Protein AF-A0A527ZK98-F1 (afdb_monomer_lite)

Foldseek 3Di:
DDPPDDQQDPFQDWDKDWDDPDQQKIWIWTAGTQSLCVLLVNRPPPCNTATAWITRLVQQKIKGQFAALRSPDPRHRHGPLPLARIEIEREPDFPAPRSDDDPDVVSLLCCLVPGDDPQWDSGVSRRIDGDPLCSVVSVVQNVQPQAHYEYEYCVAAQDWDADPNRHYIYHYPNNVVVSVVVSVVVVD

Structure (mmCIF, N/CA/C/O backbone):
data_AF-A0A527ZK98-F1
#
_entry.id   AF-A0A527ZK98-F1
#
loop_
_atom_site.group_PDB
_atom_site.id
_atom_site.type_symbol
_atom_site.label_atom_id
_atom_site.label_alt_id
_atom_site.label_comp_id
_atom_site.label_asym_id
_atom_site.label_entity_id
_atom_site.label_seq_id
_atom_site.pdbx_PDB_ins_code
_atom_site.Cartn_x
_atom_site.Cartn_y
_atom_site.Cartn_z
_atom_site.occupancy
_atom_site.B_iso_or_equiv
_atom_site.auth_seq_id
_atom_site.auth_comp_id
_atom_site.auth_asym_id
_atom_site.auth_atom_id
_atom_site.pdbx_PDB_model_num
ATOM 1 N N . MET A 1 1 ? 18.685 9.516 2.443 1.00 39.88 1 MET A N 1
ATOM 2 C CA . MET A 1 1 ? 17.904 8.344 2.895 1.00 39.88 1 MET A CA 1
ATOM 3 C C . MET A 1 1 ? 18.801 7.123 2.810 1.00 39.88 1 MET A C 1
ATOM 5 O O . MET A 1 1 ? 19.524 7.001 1.830 1.00 39.88 1 MET A O 1
ATOM 9 N N . ALA A 1 2 ? 18.844 6.284 3.843 1.00 33.34 2 ALA A N 1
ATOM 10 C CA . ALA A 1 2 ? 19.614 5.045 3.788 1.00 33.34 2 ALA A CA 1
ATOM 11 C C . ALA A 1 2 ? 18.917 4.069 2.828 1.00 33.34 2 ALA A C 1
ATOM 13 O O . ALA A 1 2 ? 17.756 3.725 3.037 1.00 33.34 2 ALA A O 1
ATOM 14 N N . THR A 1 3 ? 19.608 3.664 1.763 1.00 41.19 3 THR A N 1
ATOM 15 C CA . THR A 1 3 ? 19.136 2.638 0.827 1.00 41.19 3 THR A CA 1
ATOM 16 C C . THR A 1 3 ? 19.241 1.285 1.533 1.00 41.19 3 THR A C 1
ATOM 18 O O . THR A 1 3 ? 20.325 0.712 1.625 1.00 41.19 3 THR A O 1
ATOM 21 N N . PHE A 1 4 ? 18.147 0.806 2.121 1.00 52.16 4 PHE A N 1
ATOM 22 C CA . PHE A 1 4 ? 18.123 -0.466 2.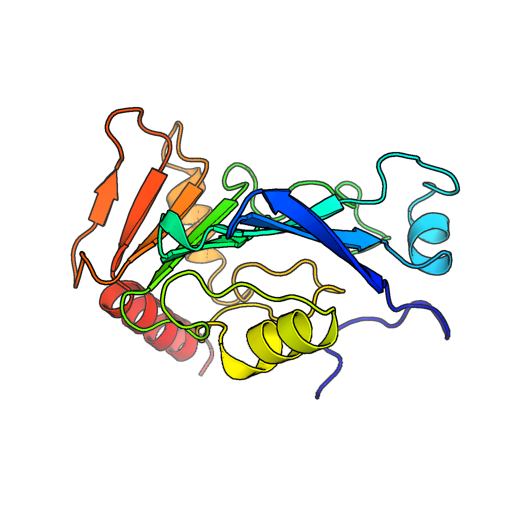845 1.00 52.16 4 PHE A CA 1
ATOM 23 C C . PHE A 1 4 ? 17.888 -1.639 1.893 1.00 52.16 4 PHE A C 1
ATOM 25 O O . PHE A 1 4 ? 16.763 -2.092 1.756 1.00 52.16 4 PHE A O 1
ATOM 32 N N . GLY A 1 5 ? 18.941 -2.170 1.274 1.00 60.62 5 GLY A N 1
ATOM 33 C CA . GLY A 1 5 ? 18.842 -3.398 0.483 1.00 60.62 5 GLY A CA 1
ATOM 34 C C . GLY A 1 5 ? 19.961 -3.567 -0.541 1.00 60.62 5 GLY A C 1
ATOM 35 O O . GLY A 1 5 ? 20.726 -2.628 -0.775 1.00 60.62 5 GLY A O 1
ATOM 36 N N . PRO A 1 6 ? 20.099 -4.769 -1.129 1.00 67.69 6 PRO A N 1
ATOM 37 C CA . PRO A 1 6 ? 21.041 -4.994 -2.218 1.00 67.69 6 PRO A CA 1
ATOM 38 C C . PRO A 1 6 ? 20.679 -4.109 -3.418 1.00 67.69 6 PRO A C 1
ATOM 40 O O . PRO A 1 6 ? 19.508 -4.006 -3.774 1.00 67.69 6 PRO A O 1
ATOM 43 N N . ARG A 1 7 ? 21.691 -3.488 -4.037 1.00 76.44 7 ARG A N 1
ATOM 44 C CA . ARG A 1 7 ? 21.556 -2.825 -5.340 1.00 76.44 7 ARG A CA 1
ATOM 45 C C . ARG A 1 7 ? 21.872 -3.820 -6.445 1.00 76.44 7 ARG A C 1
ATOM 47 O O . ARG A 1 7 ? 22.928 -4.450 -6.402 1.00 76.44 7 ARG A O 1
ATOM 54 N N . PHE A 1 8 ? 20.994 -3.927 -7.436 1.00 77.88 8 PHE A N 1
ATOM 55 C CA . PHE A 1 8 ? 21.133 -4.892 -8.535 1.00 77.88 8 PHE A CA 1
ATOM 56 C C . PHE A 1 8 ? 21.764 -4.322 -9.816 1.00 77.88 8 PHE A C 1
ATOM 58 O O . PHE A 1 8 ? 21.823 -5.010 -10.830 1.00 77.88 8 PHE A O 1
ATOM 65 N N . GLY A 1 9 ? 22.279 -3.094 -9.768 1.00 73.75 9 GLY A N 1
ATOM 66 C CA . GLY A 1 9 ? 22.929 -2.417 -10.888 1.00 73.75 9 GLY A CA 1
ATOM 67 C C . GLY A 1 9 ? 22.710 -0.909 -10.827 1.00 73.75 9 GLY A C 1
ATOM 68 O O . GLY A 1 9 ? 22.157 -0.400 -9.849 1.00 73.75 9 GLY A O 1
ATOM 69 N N . ASP A 1 10 ? 23.134 -0.206 -11.877 1.00 71.31 10 ASP A N 1
ATOM 70 C CA . ASP A 1 10 ? 22.951 1.248 -11.995 1.00 71.31 10 ASP A CA 1
ATOM 71 C C . ASP A 1 10 ? 21.476 1.629 -12.243 1.00 71.31 10 ASP A C 1
ATOM 73 O O . ASP A 1 10 ? 21.035 2.688 -11.803 1.00 71.31 10 ASP A O 1
ATOM 77 N N . ASP A 1 11 ? 20.700 0.734 -12.869 1.00 79.25 11 ASP A N 1
ATOM 78 C CA . ASP A 1 11 ? 19.256 0.860 -13.127 1.00 79.25 11 ASP A CA 1
ATOM 79 C C . ASP A 1 11 ? 18.449 -0.132 -12.268 1.00 79.25 11 ASP A C 1
ATOM 81 O O . ASP A 1 11 ? 17.785 -1.050 -12.758 1.00 79.25 11 ASP A O 1
ATOM 85 N N . ASP A 1 12 ? 18.588 -0.026 -10.948 1.00 85.94 12 ASP A N 1
ATOM 86 C CA . ASP A 1 12 ? 17.878 -0.886 -9.989 1.00 85.94 12 ASP A CA 1
ATOM 87 C C . ASP A 1 12 ? 16.517 -0.310 -9.556 1.00 85.94 12 ASP A C 1
ATOM 89 O O . ASP A 1 12 ? 15.686 -1.016 -8.990 1.00 85.94 12 ASP A O 1
ATOM 93 N N . LEU A 1 13 ? 16.260 0.975 -9.805 1.00 91.94 13 LEU A N 1
ATOM 94 C CA . LEU A 1 13 ? 15.053 1.633 -9.311 1.00 91.94 13 LEU A CA 1
ATOM 95 C C . LEU A 1 13 ? 13.905 1.497 -10.311 1.00 91.94 13 LEU A C 1
ATOM 97 O O . LEU A 1 13 ? 14.028 1.858 -11.477 1.00 91.94 13 LEU A O 1
ATOM 101 N N . GLY A 1 14 ? 12.770 0.993 -9.841 1.00 94.06 14 GLY A N 1
ATOM 102 C CA . GLY A 1 14 ? 11.518 1.072 -10.577 1.00 94.06 14 GLY A CA 1
ATOM 103 C C . GLY A 1 14 ? 10.924 2.480 -10.558 1.00 94.06 14 GLY A C 1
ATOM 104 O O . GLY A 1 14 ? 11.385 3.369 -9.841 1.00 94.06 14 GLY A O 1
ATOM 105 N N . THR A 1 15 ? 9.865 2.668 -11.339 1.00 96.44 15 THR A N 1
ATOM 106 C CA . THR A 1 15 ? 9.185 3.955 -11.509 1.00 96.44 15 THR A CA 1
ATOM 107 C C . THR A 1 15 ? 7.730 3.884 -11.063 1.00 96.44 15 THR A C 1
ATOM 109 O O . THR A 1 15 ? 7.084 2.832 -11.126 1.00 96.44 15 THR A O 1
ATOM 112 N N . LEU A 1 16 ? 7.208 5.019 -10.596 1.00 98.19 16 LEU A N 1
ATOM 113 C CA . LEU A 1 16 ? 5.794 5.187 -10.279 1.00 98.19 16 LEU A CA 1
ATOM 114 C C . LEU A 1 16 ? 5.038 5.801 -11.461 1.00 98.19 16 LEU A C 1
ATOM 116 O O . LEU A 1 16 ? 5.579 6.583 -12.238 1.00 98.19 16 LEU A O 1
ATOM 120 N N . SER A 1 17 ? 3.757 5.460 -11.578 1.00 98.19 17 SER A N 1
ATOM 121 C CA . SER A 1 17 ? 2.826 6.090 -12.520 1.00 98.19 17 SER A CA 1
ATOM 122 C C . SER A 1 17 ? 1.430 6.169 -11.914 1.00 98.19 17 SER A C 1
ATOM 124 O O . SER A 1 17 ? 1.038 5.284 -11.153 1.00 98.19 17 SER A O 1
ATOM 126 N N . LEU A 1 18 ? 0.676 7.213 -12.260 1.00 97.88 18 LEU A N 1
ATOM 127 C CA . LEU A 1 18 ? -0.670 7.451 -11.744 1.00 97.88 18 LEU A CA 1
ATOM 128 C C . LEU A 1 18 ? -1.723 7.169 -12.813 1.00 97.88 18 LEU A C 1
ATOM 130 O O . LEU A 1 18 ? -1.520 7.443 -13.996 1.00 97.88 18 LEU A O 1
ATOM 134 N N . GLU A 1 19 ? -2.890 6.710 -12.377 1.00 97.94 19 GLU A N 1
ATOM 135 C CA . GLU A 1 19 ? -4.096 6.652 -13.192 1.00 97.94 19 GLU A CA 1
ATOM 136 C C . GLU A 1 19 ? -5.291 7.221 -12.432 1.00 97.94 19 GLU A C 1
ATOM 138 O O . GLU A 1 19 ? -5.699 6.696 -11.395 1.00 97.94 19 GLU A O 1
ATOM 143 N N . LYS A 1 20 ? -5.903 8.271 -12.990 1.00 96.19 20 LYS A N 1
ATOM 144 C CA . LYS A 1 20 ? -7.167 8.815 -12.484 1.00 96.19 20 LYS A CA 1
ATOM 145 C C . LYS A 1 20 ? -8.301 7.865 -12.863 1.00 96.19 20 LYS A C 1
ATOM 147 O O . LYS A 1 20 ? -8.583 7.678 -14.045 1.00 96.19 20 LYS A O 1
ATOM 152 N N . LYS A 1 21 ? -8.951 7.266 -11.867 1.00 96.00 21 LYS A N 1
ATOM 153 C CA . LYS A 1 21 ? -10.069 6.325 -12.058 1.00 96.00 21 LYS A CA 1
ATOM 154 C C . LYS A 1 21 ? -11.438 6.999 -11.941 1.00 96.00 21 LYS A C 1
ATOM 156 O O . LYS A 1 21 ? -12.438 6.433 -12.369 1.00 96.00 21 LYS A O 1
ATOM 161 N N . GLY A 1 22 ? -11.479 8.206 -11.386 1.00 90.81 22 GLY A N 1
ATOM 162 C CA . GLY A 1 22 ? -12.677 9.022 -11.239 1.00 90.81 22 GLY A CA 1
ATOM 163 C C . GLY A 1 22 ? -12.405 10.257 -10.377 1.00 90.81 22 GLY A C 1
ATOM 164 O O . GLY A 1 22 ? -11.261 10.477 -9.969 1.00 90.81 22 GLY A O 1
ATOM 165 N N . PRO A 1 23 ? -13.432 11.074 -10.093 1.00 90.06 23 PRO A N 1
ATOM 166 C CA . PRO A 1 23 ? -13.310 12.192 -9.161 1.00 90.06 23 PRO A CA 1
ATOM 167 C C . PRO A 1 23 ? -12.814 11.708 -7.790 1.00 90.06 23 PRO A C 1
ATOM 169 O O . PRO A 1 23 ? -13.446 10.844 -7.187 1.00 90.06 23 PRO A O 1
ATOM 172 N N . GLY A 1 24 ? -11.676 12.233 -7.323 1.00 90.38 24 GLY A N 1
ATOM 173 C CA . GLY A 1 24 ? -11.093 11.864 -6.027 1.00 90.38 24 GLY A CA 1
ATOM 174 C C . GLY A 1 24 ? -10.610 10.411 -5.919 1.00 90.38 24 GLY A C 1
ATOM 175 O O . GLY A 1 24 ? -10.449 9.927 -4.804 1.00 90.38 24 GLY A O 1
ATOM 176 N N . LEU A 1 25 ? -10.414 9.699 -7.039 1.00 94.69 25 LEU A N 1
ATOM 177 C CA . LEU A 1 25 ? -9.950 8.307 -7.049 1.00 94.69 25 LEU A CA 1
ATOM 178 C C . LEU A 1 25 ? -8.730 8.143 -7.961 1.00 94.69 25 LEU A C 1
ATOM 180 O O . LEU A 1 25 ? -8.830 8.289 -9.186 1.00 94.69 25 LEU A O 1
ATOM 184 N N . VAL A 1 26 ? -7.588 7.807 -7.363 1.00 97.31 26 VAL A N 1
ATOM 185 C CA . VAL A 1 26 ? -6.295 7.688 -8.051 1.00 97.31 26 VAL A CA 1
ATOM 186 C C . VAL A 1 26 ? -5.626 6.370 -7.692 1.00 97.31 26 VAL A C 1
ATOM 188 O O . VAL A 1 26 ? -5.426 6.068 -6.518 1.00 97.31 26 VAL A O 1
ATOM 191 N N . ASP A 1 27 ? -5.236 5.616 -8.716 1.00 98.56 27 ASP A N 1
ATOM 192 C CA . ASP A 1 27 ? -4.399 4.427 -8.578 1.00 98.56 27 ASP A CA 1
ATOM 193 C C . ASP A 1 27 ? -2.942 4.781 -8.872 1.00 98.56 27 ASP A C 1
ATOM 195 O O . ASP A 1 27 ? -2.653 5.458 -9.860 1.00 98.56 27 ASP A O 1
ATOM 199 N N . VAL A 1 28 ? -2.022 4.278 -8.050 1.00 98.56 28 VAL A N 1
ATOM 200 C CA . VAL A 1 28 ? -0.580 4.393 -8.277 1.00 98.56 28 VAL A CA 1
ATOM 201 C C . VAL A 1 28 ? 0.010 3.017 -8.522 1.00 98.56 28 VAL A C 1
ATOM 203 O O . VAL A 1 28 ? -0.091 2.107 -7.692 1.00 98.56 28 VAL A O 1
ATOM 206 N N . TYR A 1 29 ? 0.680 2.893 -9.657 1.00 98.62 29 TYR A N 1
ATOM 207 C CA . TYR A 1 29 ? 1.338 1.676 -10.093 1.00 98.62 29 TYR A CA 1
ATOM 208 C C . TYR A 1 29 ? 2.851 1.798 -9.977 1.00 98.62 29 TYR A C 1
ATOM 210 O O . TYR A 1 29 ? 3.415 2.856 -10.252 1.00 98.62 29 TYR A O 1
ATOM 218 N N . PHE A 1 30 ? 3.494 0.682 -9.656 1.00 98.19 30 PHE A N 1
ATOM 219 C CA . PHE A 1 30 ? 4.935 0.500 -9.718 1.00 98.19 30 PHE A CA 1
ATOM 220 C C . PHE A 1 30 ? 5.308 -0.362 -10.916 1.00 98.19 30 PHE A C 1
ATOM 222 O O . PHE A 1 30 ? 4.732 -1.430 -11.137 1.00 98.19 30 PHE A O 1
ATOM 229 N N . GLN A 1 31 ? 6.296 0.107 -11.666 1.00 97.38 31 GLN A N 1
ATOM 230 C CA . GLN A 1 31 ? 6.946 -0.628 -12.735 1.00 97.38 31 GLN A CA 1
ATOM 231 C C . GLN A 1 31 ? 8.379 -0.947 -12.289 1.00 97.38 31 GLN A C 1
ATOM 233 O O . GLN A 1 31 ? 9.174 -0.019 -12.135 1.00 97.38 31 GLN A O 1
ATOM 238 N N . PRO A 1 32 ? 8.743 -2.225 -12.087 1.00 96.88 32 PRO A N 1
ATOM 239 C CA . PRO A 1 32 ? 10.131 -2.593 -11.831 1.00 96.88 32 PRO A CA 1
ATOM 240 C C . PRO A 1 32 ? 11.039 -2.186 -12.994 1.00 96.88 32 PRO A C 1
ATOM 242 O O . PRO A 1 32 ? 10.604 -2.190 -14.152 1.00 96.88 32 PRO A O 1
ATOM 245 N N . SER A 1 33 ? 12.304 -1.889 -12.688 1.00 95.56 33 SER A N 1
ATOM 246 C CA . SER A 1 33 ? 13.317 -1.608 -13.708 1.00 95.56 33 SER A CA 1
ATOM 247 C C . SER A 1 33 ? 13.577 -2.821 -14.602 1.00 95.56 33 SER A C 1
ATOM 249 O O . SER A 1 33 ? 13.314 -3.968 -14.221 1.00 95.56 33 SER A O 1
ATOM 251 N N . ALA A 1 34 ? 14.157 -2.581 -15.779 1.00 94.38 34 ALA A N 1
ATOM 252 C CA . ALA A 1 34 ? 14.529 -3.652 -16.700 1.00 94.38 34 ALA A CA 1
ATOM 253 C C . ALA A 1 34 ? 15.487 -4.661 -16.040 1.00 94.38 34 ALA A C 1
ATOM 255 O O . ALA A 1 34 ? 15.325 -5.868 -16.212 1.00 94.38 34 ALA A O 1
ATOM 256 N N . THR A 1 35 ? 16.420 -4.177 -15.213 1.00 94.69 35 THR A N 1
ATOM 257 C CA . THR A 1 35 ? 17.351 -5.010 -14.436 1.00 94.69 35 THR A CA 1
ATOM 258 C C . THR A 1 35 ? 16.618 -5.987 -13.518 1.00 94.69 35 THR A C 1
ATOM 260 O O . THR A 1 35 ? 16.921 -7.181 -13.504 1.00 94.69 35 THR A O 1
ATOM 263 N N . ARG A 1 36 ? 15.620 -5.507 -12.765 1.00 95.19 36 ARG A N 1
ATOM 264 C CA . ARG A 1 36 ? 14.846 -6.355 -11.849 1.00 95.19 36 ARG A CA 1
ATOM 265 C C . ARG A 1 36 ? 14.001 -7.380 -12.592 1.00 95.19 36 ARG A C 1
ATOM 267 O O . ARG A 1 36 ? 13.930 -8.525 -12.156 1.00 95.19 36 ARG A O 1
ATOM 274 N N . LEU A 1 37 ? 13.402 -6.990 -13.718 1.00 96.12 37 LEU A N 1
ATOM 275 C CA . LEU A 1 37 ? 12.656 -7.917 -14.571 1.00 96.12 37 LEU A CA 1
ATOM 276 C C . LEU A 1 37 ? 13.557 -9.014 -15.140 1.00 96.12 37 LEU A C 1
ATOM 278 O O . LEU A 1 37 ? 13.149 -10.171 -15.141 1.00 96.12 37 LEU A O 1
ATOM 282 N N . ALA A 1 38 ? 14.779 -8.673 -15.558 1.00 95.25 38 ALA A N 1
ATOM 283 C CA . ALA A 1 38 ? 15.737 -9.639 -16.086 1.00 95.25 38 ALA A CA 1
ATOM 284 C C . ALA A 1 38 ? 16.180 -10.667 -15.038 1.00 95.25 38 ALA A C 1
ATOM 286 O O . ALA A 1 38 ? 16.187 -11.868 -15.299 1.00 95.25 38 ALA A O 1
ATOM 287 N N . ILE A 1 39 ? 16.487 -10.213 -13.818 1.00 95.31 39 ILE A N 1
ATOM 288 C CA . ILE A 1 39 ? 16.846 -11.106 -12.704 1.00 95.31 39 ILE A CA 1
ATOM 289 C C . ILE A 1 39 ? 15.681 -12.038 -12.342 1.00 95.31 39 ILE A C 1
ATOM 291 O O . ILE A 1 39 ? 15.910 -13.199 -12.015 1.00 95.31 39 ILE A O 1
ATOM 295 N N . ALA A 1 40 ? 14.445 -11.542 -12.425 1.00 95.62 40 ALA A N 1
ATOM 296 C CA . ALA A 1 40 ? 13.247 -12.327 -12.152 1.00 95.62 40 ALA A CA 1
ATOM 297 C C . ALA A 1 40 ? 12.794 -13.212 -13.330 1.00 95.62 40 ALA A C 1
ATOM 299 O O . ALA A 1 40 ? 11.804 -13.928 -13.186 1.00 95.62 40 ALA A O 1
ATOM 300 N N . HIS A 1 41 ? 13.470 -13.160 -14.484 1.00 96.00 41 HIS A N 1
ATOM 301 C CA . HIS A 1 41 ? 13.060 -13.829 -15.728 1.00 96.00 41 HIS A CA 1
ATOM 302 C C . HIS A 1 41 ? 11.643 -13.449 -16.195 1.00 96.00 41 HIS A C 1
ATOM 304 O O . HIS A 1 41 ? 10.856 -14.294 -16.630 1.00 96.00 41 HIS A O 1
ATOM 310 N N . ARG A 1 42 ? 11.292 -12.167 -16.049 1.00 95.69 42 ARG A N 1
ATOM 311 C CA . ARG A 1 42 ? 9.992 -11.584 -16.420 1.00 95.69 42 ARG A CA 1
ATOM 312 C C . ARG A 1 42 ? 10.142 -10.457 -17.435 1.00 95.69 42 ARG A C 1
ATOM 314 O O . ARG A 1 42 ? 9.331 -9.530 -17.477 1.00 95.69 42 ARG A O 1
ATOM 321 N N . GLU A 1 43 ? 11.189 -10.494 -18.249 1.00 93.94 43 GLU A N 1
ATOM 322 C CA . GLU A 1 43 ? 11.342 -9.549 -19.346 1.00 93.94 43 GLU A CA 1
ATOM 323 C C . GLU A 1 43 ? 10.113 -9.623 -20.266 1.00 93.94 43 GLU A C 1
ATOM 325 O O . GLU A 1 43 ? 9.715 -10.697 -20.714 1.00 93.94 43 GL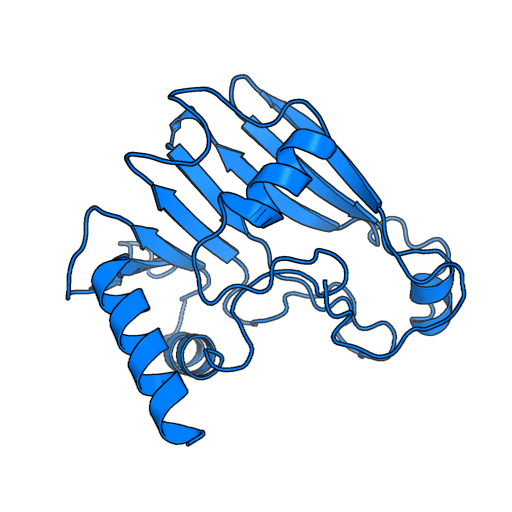U A O 1
ATOM 330 N N . ASN A 1 44 ? 9.523 -8.467 -20.578 1.00 90.62 44 ASN A N 1
ATOM 331 C CA . ASN A 1 44 ? 8.307 -8.332 -21.395 1.00 90.62 44 ASN A CA 1
ATOM 332 C C . ASN A 1 44 ? 7.012 -8.865 -20.760 1.00 90.62 44 ASN A C 1
ATOM 334 O O . ASN A 1 44 ? 6.007 -8.983 -21.460 1.00 90.62 44 ASN A O 1
ATOM 338 N N . ASP A 1 45 ? 7.000 -9.163 -19.461 1.00 92.88 45 ASP A N 1
ATOM 339 C CA . ASP A 1 45 ? 5.771 -9.531 -18.770 1.00 92.88 45 ASP A CA 1
ATOM 340 C C . ASP A 1 45 ? 4.791 -8.337 -18.715 1.00 92.88 45 ASP A C 1
ATOM 342 O O . ASP A 1 45 ? 5.064 -7.347 -18.026 1.00 92.88 45 ASP A O 1
ATOM 346 N N . PRO A 1 46 ? 3.622 -8.415 -19.382 1.00 90.62 46 PRO A N 1
ATOM 347 C CA . PRO A 1 46 ? 2.650 -7.323 -19.396 1.00 90.62 46 PRO A CA 1
ATOM 348 C C . PRO A 1 46 ? 1.987 -7.092 -18.029 1.00 90.62 46 PRO A C 1
ATOM 350 O O . PRO A 1 46 ? 1.335 -6.069 -17.831 1.00 90.62 46 PRO A O 1
ATOM 353 N N . THR A 1 47 ? 2.134 -8.031 -17.090 1.00 93.75 47 THR A N 1
ATOM 354 C CA . THR A 1 47 ? 1.574 -7.955 -15.732 1.00 93.75 47 THR A CA 1
ATOM 355 C C . THR A 1 47 ? 2.559 -7.410 -14.699 1.00 93.75 47 THR A C 1
ATOM 357 O O . THR A 1 47 ? 2.194 -7.239 -13.537 1.00 93.75 47 THR A O 1
ATOM 360 N N . ALA A 1 48 ? 3.788 -7.077 -15.110 1.00 96.06 48 ALA A N 1
ATOM 361 C CA . ALA A 1 48 ? 4.825 -6.594 -14.203 1.00 96.06 48 ALA A CA 1
ATOM 362 C C . ALA A 1 48 ? 4.528 -5.210 -13.597 1.00 96.06 48 ALA A C 1
ATOM 364 O O . ALA A 1 48 ? 5.086 -4.845 -12.560 1.00 96.06 48 ALA A O 1
ATOM 365 N N . ARG A 1 49 ? 3.634 -4.442 -14.228 1.00 97.12 49 ARG A N 1
ATOM 366 C CA . ARG A 1 49 ? 3.119 -3.186 -13.688 1.00 97.12 49 ARG A CA 1
ATOM 367 C C . ARG A 1 49 ? 2.047 -3.476 -12.642 1.00 97.12 49 ARG A C 1
ATOM 369 O O . ARG A 1 49 ? 0.917 -3.828 -12.979 1.00 97.12 49 ARG A O 1
ATOM 376 N N . VAL A 1 50 ? 2.385 -3.282 -11.373 1.00 97.88 50 VAL A N 1
ATOM 377 C CA . VAL A 1 50 ? 1.529 -3.656 -10.238 1.00 97.88 50 VAL A CA 1
ATOM 378 C C . VAL A 1 50 ? 0.975 -2.444 -9.505 1.00 97.88 50 VAL A C 1
ATOM 380 O O . VAL A 1 50 ? 1.660 -1.439 -9.342 1.00 97.88 50 VAL A O 1
ATOM 383 N N . LEU A 1 51 ? -0.270 -2.542 -9.039 1.00 98.44 51 LEU A N 1
ATOM 384 C CA . LEU A 1 51 ? -0.877 -1.543 -8.159 1.00 98.44 51 LEU A CA 1
ATOM 385 C C . LEU A 1 51 ? -0.176 -1.575 -6.792 1.00 98.44 51 LEU A C 1
ATOM 387 O O . LEU A 1 51 ? -0.035 -2.656 -6.219 1.00 98.44 51 LEU A O 1
ATOM 391 N N . LEU A 1 52 ? 0.242 -0.412 -6.285 1.00 98.06 52 LEU A N 1
ATOM 392 C CA . LEU A 1 52 ? 0.833 -0.261 -4.948 1.00 98.06 52 LEU A CA 1
ATOM 393 C C . LEU A 1 52 ? -0.008 0.599 -4.011 1.00 98.06 52 LEU A C 1
ATOM 395 O O . LEU A 1 52 ? -0.037 0.321 -2.814 1.00 98.06 52 LEU A O 1
ATOM 399 N N . LEU A 1 53 ? -0.671 1.633 -4.532 1.00 98.12 53 LEU A N 1
ATOM 400 C CA . LEU A 1 53 ? -1.509 2.533 -3.742 1.00 98.12 53 LEU A CA 1
ATOM 401 C C . LEU A 1 53 ? -2.811 2.834 -4.471 1.00 98.12 53 LEU A C 1
ATOM 403 O O . LEU A 1 53 ? -2.843 2.925 -5.698 1.00 98.12 53 LEU A O 1
ATOM 407 N N . ARG A 1 54 ? -3.863 3.066 -3.696 1.00 98.06 54 ARG A N 1
ATOM 408 C CA . ARG A 1 54 ? -5.104 3.688 -4.145 1.00 98.06 54 ARG A CA 1
ATOM 409 C C . ARG A 1 54 ? -5.496 4.778 -3.165 1.00 98.06 54 ARG A C 1
ATOM 411 O O . ARG A 1 54 ? -5.634 4.501 -1.979 1.00 98.06 54 ARG A O 1
ATOM 418 N N . PHE A 1 55 ? -5.723 5.978 -3.676 1.00 96.31 55 PHE A N 1
ATOM 419 C CA . PHE A 1 55 ? -6.265 7.103 -2.925 1.00 96.31 55 PHE A CA 1
ATOM 420 C C . PHE A 1 55 ? -7.746 7.245 -3.259 1.00 96.31 55 PHE A C 1
ATOM 422 O O . PHE A 1 55 ? -8.089 7.389 -4.431 1.00 96.31 55 PHE A O 1
ATOM 429 N N . ASP A 1 56 ? -8.606 7.189 -2.245 1.00 94.00 56 ASP A N 1
ATOM 430 C CA . ASP A 1 56 ? -10.053 7.390 -2.343 1.00 94.00 56 ASP A CA 1
ATOM 431 C C . ASP A 1 56 ? -10.456 8.547 -1.418 1.00 94.00 56 ASP A C 1
ATOM 433 O O . ASP A 1 56 ? -10.740 8.361 -0.230 1.00 94.00 56 ASP A O 1
ATOM 437 N N . GLY A 1 57 ? -10.472 9.759 -1.977 1.00 90.56 57 GLY A N 1
ATOM 438 C CA . GLY A 1 57 ? -10.804 10.985 -1.252 1.00 90.56 57 GLY A CA 1
ATOM 439 C C . GLY A 1 57 ? -12.241 11.000 -0.727 1.00 90.56 57 GLY A C 1
ATOM 440 O O . GLY A 1 57 ? -12.508 11.615 0.300 1.00 90.56 57 GLY A O 1
ATOM 441 N N . SER A 1 58 ? -13.164 10.263 -1.360 1.00 89.12 58 SER A N 1
ATOM 442 C CA . SER A 1 58 ? -14.554 10.163 -0.889 1.00 89.12 58 SER A CA 1
ATOM 443 C C . SER A 1 58 ? -14.682 9.372 0.414 1.00 89.12 58 SER A C 1
ATOM 445 O O . SER A 1 58 ? -15.588 9.622 1.208 1.00 89.12 58 SER A O 1
ATOM 447 N N . LYS A 1 59 ? -13.758 8.430 0.640 1.00 89.44 59 LYS A N 1
ATOM 448 C CA . LYS A 1 59 ? -13.681 7.613 1.855 1.00 89.44 59 LYS A CA 1
ATOM 449 C C . LYS A 1 59 ? -12.600 8.078 2.829 1.00 89.44 59 LYS A C 1
ATOM 451 O O . LYS A 1 59 ? -12.438 7.435 3.861 1.00 89.44 59 LYS A O 1
ATOM 456 N N . ARG A 1 60 ? -11.845 9.135 2.492 1.00 90.06 60 ARG A N 1
ATOM 457 C CA . ARG A 1 60 ? -10.623 9.556 3.204 1.00 90.06 60 ARG A CA 1
ATOM 458 C C . ARG A 1 60 ? -9.687 8.376 3.479 1.00 90.06 60 ARG A C 1
ATOM 460 O O . ARG A 1 60 ? -9.183 8.187 4.585 1.00 90.06 60 ARG A O 1
ATOM 467 N N . MET A 1 61 ? -9.523 7.531 2.463 1.00 93.06 61 MET A N 1
ATOM 468 C CA . MET A 1 61 ? -8.847 6.249 2.599 1.00 93.06 61 MET A CA 1
ATOM 469 C C . MET A 1 61 ? -7.707 6.135 1.599 1.00 93.06 61 MET A C 1
ATOM 471 O O . MET A 1 61 ? -7.899 6.324 0.397 1.00 93.06 61 MET A O 1
ATOM 475 N N . THR A 1 62 ? -6.534 5.760 2.101 1.00 95.69 62 THR A N 1
ATOM 476 C CA . THR A 1 62 ? -5.418 5.304 1.272 1.00 95.69 62 THR A CA 1
ATOM 477 C C . THR A 1 62 ? -5.233 3.808 1.473 1.00 95.69 62 THR A C 1
ATOM 479 O O . THR A 1 62 ? -4.932 3.364 2.577 1.00 95.69 62 THR A O 1
ATOM 482 N N . THR A 1 63 ? -5.390 3.021 0.413 1.00 97.94 63 THR A N 1
ATOM 483 C CA . THR A 1 63 ? -5.139 1.578 0.447 1.00 97.94 63 THR A CA 1
ATOM 484 C C . THR A 1 63 ? -3.761 1.282 -0.123 1.00 97.94 63 THR A C 1
ATOM 486 O O . THR A 1 63 ? -3.465 1.629 -1.266 1.00 97.94 63 THR A O 1
ATOM 489 N N . LEU A 1 64 ? -2.927 0.606 0.658 1.00 98.38 64 LEU A N 1
ATOM 490 C CA . LEU A 1 64 ? -1.677 0.009 0.211 1.00 98.38 64 LEU A CA 1
ATOM 491 C C . LEU A 1 64 ? -1.940 -1.409 -0.288 1.00 98.38 64 LEU A C 1
ATOM 493 O O . LEU A 1 64 ? -2.676 -2.164 0.343 1.00 98.38 64 LEU A O 1
ATOM 497 N N . PHE A 1 65 ? -1.236 -1.800 -1.346 1.00 98.38 65 PHE A N 1
ATOM 498 C CA . PHE A 1 65 ? -1.176 -3.169 -1.855 1.00 98.38 65 PHE A CA 1
ATOM 499 C C . PHE A 1 65 ? 0.275 -3.658 -1.793 1.00 98.38 65 PHE A C 1
ATOM 501 O O . PHE A 1 65 ? 0.992 -3.569 -2.792 1.00 98.38 65 PHE A O 1
ATOM 508 N N . PRO A 1 66 ? 0.764 -4.118 -0.626 1.00 97.56 66 PRO A N 1
ATOM 509 C CA . PRO A 1 66 ? 2.166 -4.476 -0.465 1.00 97.56 66 PRO A CA 1
ATOM 510 C C . PRO A 1 66 ? 2.588 -5.600 -1.415 1.00 97.56 66 PRO A C 1
ATOM 512 O O . PRO A 1 66 ? 1.955 -6.657 -1.465 1.00 97.56 66 PRO A O 1
ATOM 515 N N . LYS A 1 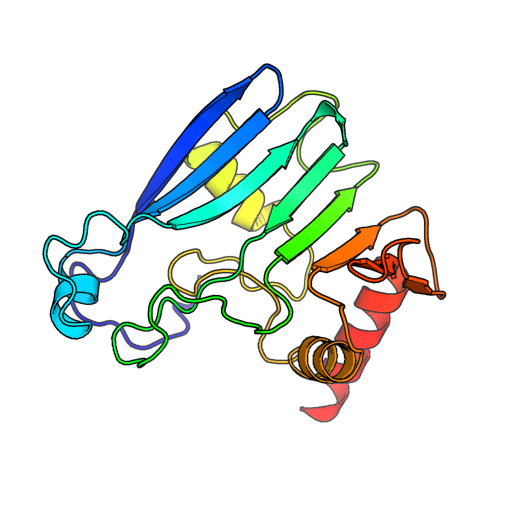67 ? 3.692 -5.400 -2.137 1.00 97.44 67 LYS A N 1
ATOM 516 C CA . LYS A 1 67 ? 4.237 -6.363 -3.106 1.00 97.44 67 LYS A CA 1
ATOM 517 C C . LYS A 1 67 ? 5.627 -6.827 -2.717 1.00 97.44 67 LYS A C 1
ATOM 519 O O . LYS A 1 67 ? 6.402 -6.083 -2.122 1.00 97.44 67 LYS A O 1
ATOM 524 N N . ASN A 1 68 ? 5.976 -8.057 -3.064 1.00 95.69 68 ASN A N 1
ATOM 525 C CA . ASN A 1 68 ? 7.359 -8.499 -2.977 1.00 95.69 68 ASN A CA 1
ATOM 526 C C . ASN A 1 68 ? 8.128 -8.018 -4.217 1.00 95.69 68 ASN A C 1
ATOM 528 O O . ASN A 1 68 ? 7.973 -8.549 -5.308 1.00 95.69 68 ASN A O 1
ATOM 532 N N . THR A 1 69 ? 8.955 -6.989 -4.062 1.00 94.69 69 THR A N 1
ATOM 533 C CA . THR A 1 69 ? 9.722 -6.375 -5.160 1.00 94.69 69 THR A CA 1
ATOM 534 C C . THR A 1 69 ? 11.166 -6.873 -5.237 1.00 94.69 69 THR A C 1
ATOM 536 O O . THR A 1 69 ? 11.976 -6.281 -5.952 1.00 94.69 69 THR A O 1
ATOM 539 N N . MET A 1 70 ? 11.504 -7.944 -4.507 1.00 93.88 70 MET A N 1
ATOM 540 C CA . MET A 1 70 ? 12.833 -8.548 -4.544 1.00 93.88 70 MET A CA 1
ATOM 541 C C . MET A 1 70 ? 12.957 -9.441 -5.787 1.00 93.88 70 MET A C 1
ATOM 543 O O . MET A 1 70 ? 12.296 -10.479 -5.837 1.00 93.88 70 MET A O 1
ATOM 547 N N . PRO A 1 71 ? 13.798 -9.093 -6.778 1.00 94.38 71 PRO A N 1
ATOM 548 C CA . PRO A 1 71 ? 13.802 -9.776 -8.073 1.00 94.38 71 PRO A CA 1
ATOM 549 C C . PRO A 1 71 ? 14.309 -11.223 -8.013 1.00 94.38 71 PRO A C 1
ATOM 551 O O . PRO A 1 71 ? 14.033 -12.012 -8.904 1.00 94.38 71 PRO A O 1
ATOM 554 N N . THR A 1 72 ? 15.024 -11.599 -6.951 1.00 94.38 72 THR A N 1
ATOM 555 C CA . THR A 1 72 ? 15.478 -12.978 -6.710 1.00 94.38 72 THR A CA 1
ATOM 556 C C . THR A 1 72 ? 14.441 -13.848 -5.996 1.00 94.38 72 THR A C 1
ATOM 558 O O . THR A 1 72 ? 14.691 -15.028 -5.752 1.00 94.38 72 THR A O 1
ATOM 561 N N . SER A 1 73 ? 13.297 -13.285 -5.598 1.00 94.69 73 SER A N 1
ATOM 562 C CA . SER A 1 73 ? 12.257 -14.031 -4.897 1.00 94.69 73 SER A CA 1
ATOM 563 C C . SER A 1 73 ? 11.366 -14.790 -5.875 1.00 94.69 73 SER A C 1
ATOM 565 O O . SER A 1 73 ? 10.919 -14.234 -6.873 1.00 94.69 73 SER A O 1
ATOM 567 N N . ALA A 1 74 ? 11.017 -16.032 -5.535 1.00 94.38 74 ALA A N 1
ATOM 568 C CA . ALA A 1 74 ? 10.022 -16.802 -6.284 1.00 94.38 74 ALA A CA 1
ATOM 569 C C . ALA A 1 74 ? 8.632 -16.133 -6.299 1.00 94.38 74 ALA A C 1
ATOM 571 O O . ALA A 1 74 ? 7.853 -16.375 -7.210 1.00 94.38 74 ALA A O 1
ATOM 572 N N . GLN A 1 75 ? 8.350 -15.274 -5.315 1.00 95.25 75 GLN A N 1
ATOM 573 C CA . GLN A 1 75 ? 7.093 -14.537 -5.163 1.00 95.25 75 GLN A CA 1
ATOM 574 C C . GLN A 1 75 ? 7.189 -13.106 -5.719 1.00 95.25 75 GLN A C 1
ATOM 576 O O . GLN A 1 75 ? 6.477 -12.207 -5.273 1.00 95.25 75 GLN A O 1
ATOM 581 N N . PHE A 1 76 ? 8.129 -12.831 -6.629 1.00 96.75 76 PHE A N 1
ATOM 582 C CA . PHE A 1 76 ? 8.308 -11.490 -7.181 1.00 96.75 76 PHE A CA 1
ATOM 583 C C . PHE A 1 76 ? 6.997 -10.965 -7.800 1.00 96.75 76 PHE A C 1
ATOM 585 O O . PHE A 1 76 ? 6.398 -11.604 -8.662 1.00 96.75 76 PHE A O 1
ATOM 592 N N . LEU A 1 77 ? 6.573 -9.781 -7.345 1.00 96.69 77 LEU A N 1
ATOM 593 C CA . LEU A 1 77 ? 5.324 -9.068 -7.655 1.00 96.69 77 LEU A CA 1
ATOM 594 C C . LEU A 1 77 ? 4.024 -9.684 -7.104 1.00 96.69 77 LEU A C 1
ATOM 596 O O . LEU A 1 77 ? 2.933 -9.136 -7.308 1.00 96.69 77 LEU A O 1
ATOM 600 N N . GLU A 1 78 ? 4.125 -10.753 -6.320 1.00 96.62 78 GLU A N 1
ATOM 601 C CA . GLU A 1 78 ? 3.013 -11.302 -5.542 1.00 96.62 78 GLU A CA 1
ATOM 602 C C . GLU A 1 78 ? 2.770 -10.478 -4.258 1.00 96.62 78 GLU A C 1
ATOM 604 O O . GLU A 1 78 ? 3.613 -9.645 -3.881 1.00 96.62 78 GLU A O 1
ATOM 609 N N . PRO A 1 79 ? 1.602 -10.624 -3.595 1.00 95.69 79 PRO A N 1
ATOM 610 C CA . PRO A 1 79 ? 1.354 -9.994 -2.300 1.00 95.69 79 PRO A CA 1
ATOM 611 C C . PRO A 1 79 ? 2.464 -10.304 -1.293 1.00 95.69 79 PRO A C 1
ATOM 613 O O . PRO A 1 79 ? 2.848 -11.453 -1.101 1.00 95.69 79 PRO A O 1
ATOM 616 N N . LYS A 1 80 ? 2.980 -9.271 -0.622 1.00 93.81 80 LYS A N 1
ATOM 617 C CA . LYS A 1 80 ? 4.085 -9.427 0.339 1.00 93.81 80 LYS A CA 1
ATOM 618 C C . LYS A 1 80 ? 3.671 -10.181 1.611 1.00 93.81 80 LYS A C 1
ATOM 620 O O . LYS A 1 80 ? 4.515 -10.769 2.283 1.00 93.81 80 LYS A O 1
ATOM 625 N N . HIS A 1 81 ? 2.401 -10.077 1.986 1.00 91.06 81 HIS A N 1
ATOM 626 C CA . HIS A 1 81 ? 1.904 -10.418 3.317 1.00 91.06 81 HIS A CA 1
ATOM 627 C C . HIS A 1 81 ? 0.771 -11.448 3.280 1.00 91.06 81 HIS A C 1
ATOM 629 O O . HIS A 1 81 ? -0.077 -11.419 4.163 1.00 91.06 81 HIS A O 1
ATOM 635 N N . ASP A 1 82 ? 0.756 -12.335 2.277 1.00 88.50 82 ASP A N 1
ATOM 636 C CA . ASP A 1 82 ? -0.283 -13.362 2.108 1.00 88.50 82 ASP A CA 1
ATOM 637 C C . ASP A 1 82 ? -0.631 -14.058 3.444 1.00 88.50 82 ASP A C 1
ATOM 639 O O . ASP A 1 82 ? 0.289 -14.470 4.163 1.00 88.50 82 ASP A O 1
ATOM 643 N N . PRO A 1 83 ? -1.921 -14.118 3.836 1.00 93.81 83 PRO A N 1
ATOM 644 C CA . PRO A 1 83 ? -3.132 -13.769 3.075 1.00 93.81 83 PRO A CA 1
ATOM 645 C C . PRO A 1 83 ? -3.522 -12.276 3.097 1.00 93.81 83 PRO A C 1
ATOM 647 O O . PRO A 1 83 ? -4.474 -11.872 2.432 1.00 93.81 83 PRO A O 1
ATOM 650 N N . ILE A 1 84 ? -2.807 -11.429 3.842 1.00 96.25 84 ILE A N 1
ATOM 651 C CA . ILE A 1 84 ? -3.070 -9.988 3.926 1.00 96.25 84 ILE A CA 1
ATOM 652 C C . ILE A 1 84 ? -2.559 -9.297 2.658 1.00 96.25 84 ILE A C 1
ATOM 654 O O . ILE A 1 84 ? -1.371 -9.016 2.497 1.00 96.25 84 ILE A O 1
ATOM 658 N N . VAL A 1 85 ? -3.468 -9.002 1.734 1.00 97.38 85 VAL A N 1
ATOM 659 C CA . VAL A 1 85 ? -3.140 -8.418 0.425 1.00 97.38 85 VAL A CA 1
ATOM 660 C C . VAL A 1 85 ? -3.255 -6.895 0.394 1.00 97.38 85 VAL A C 1
ATOM 662 O O . VAL A 1 85 ? -2.725 -6.269 -0.527 1.00 97.38 85 VAL A O 1
ATOM 665 N N . ALA A 1 86 ? -3.931 -6.298 1.380 1.00 98.12 86 ALA A N 1
ATOM 666 C CA . ALA A 1 86 ? -4.168 -4.862 1.447 1.00 98.12 86 ALA A CA 1
ATOM 667 C C . ALA A 1 86 ? -4.045 -4.302 2.871 1.00 98.12 86 ALA A C 1
ATOM 669 O O . ALA A 1 86 ? -4.296 -4.991 3.864 1.00 98.12 86 ALA A O 1
ATOM 670 N N . ILE A 1 87 ? -3.670 -3.025 2.961 1.00 97.88 87 ILE A N 1
ATOM 671 C CA . ILE A 1 87 ? -3.697 -2.255 4.207 1.00 97.88 87 ILE A CA 1
ATOM 672 C C . ILE A 1 87 ? -4.423 -0.937 3.944 1.00 97.88 87 ILE A C 1
ATOM 674 O O . ILE A 1 87 ? -3.942 -0.123 3.161 1.00 97.88 87 ILE A O 1
ATOM 678 N N . ASP A 1 88 ? -5.553 -0.722 4.607 1.00 97.44 88 ASP A N 1
ATOM 679 C CA . ASP A 1 88 ? -6.321 0.520 4.541 1.00 97.44 88 ASP A CA 1
ATOM 680 C C . ASP A 1 88 ? -5.859 1.490 5.633 1.00 97.44 88 ASP A C 1
ATOM 682 O O . ASP A 1 88 ? -5.811 1.138 6.814 1.00 97.44 88 ASP A O 1
ATOM 686 N N . LEU A 1 89 ? -5.570 2.726 5.242 1.00 95.50 89 LEU A N 1
ATOM 687 C CA . LEU A 1 89 ? -5.294 3.852 6.129 1.00 95.50 89 LEU A CA 1
ATOM 688 C C . LEU A 1 89 ? -6.465 4.829 6.035 1.00 95.50 89 LEU A C 1
ATOM 690 O O . LEU A 1 89 ? -6.655 5.455 4.991 1.00 95.50 89 LEU A O 1
ATOM 694 N N . VAL A 1 90 ? -7.269 4.916 7.094 1.00 93.19 90 VAL A N 1
ATOM 695 C CA . VAL A 1 90 ? -8.448 5.790 7.177 1.00 93.19 90 VAL A CA 1
ATOM 696 C C . VAL A 1 90 ? -8.150 6.924 8.150 1.00 93.19 90 VAL A C 1
ATOM 698 O O . VAL A 1 90 ? -8.163 6.729 9.367 1.00 93.19 90 VAL A O 1
ATOM 701 N N . GLU A 1 91 ? -7.888 8.117 7.622 1.00 81.00 91 GLU A N 1
ATOM 702 C CA . GLU A 1 91 ? -7.422 9.260 8.412 1.00 81.00 91 GLU A CA 1
ATOM 703 C C . GLU A 1 91 ? -8.445 10.396 8.391 1.00 81.00 91 GLU A C 1
ATOM 705 O O . GLU A 1 91 ? -8.870 10.860 7.338 1.00 81.00 91 GLU A O 1
ATOM 710 N N . GLU A 1 92 ? -8.834 10.874 9.575 1.00 75.50 92 GLU A N 1
ATOM 711 C CA . GLU A 1 92 ? -9.727 12.040 9.691 1.00 75.50 92 GLU A CA 1
ATOM 712 C C . GLU A 1 92 ? -9.028 13.354 9.319 1.00 75.50 92 GLU A C 1
ATOM 714 O O . GLU A 1 92 ? -9.677 14.245 8.784 1.00 75.50 92 GLU A O 1
ATOM 719 N N . ASN A 1 93 ? -7.720 13.449 9.590 1.00 71.69 93 ASN A N 1
ATOM 720 C CA . ASN A 1 93 ? -6.847 14.580 9.262 1.00 71.69 93 ASN A CA 1
ATOM 721 C C . ASN A 1 93 ? -5.635 14.042 8.487 1.00 71.69 93 ASN A C 1
ATOM 723 O O . ASN A 1 93 ? -4.538 13.937 9.041 1.00 71.69 93 ASN A O 1
ATOM 727 N N . GLY A 1 94 ? -5.880 13.577 7.262 1.00 69.00 94 GLY A N 1
ATOM 728 C CA . GLY A 1 94 ? -4.858 12.965 6.416 1.00 69.00 94 GLY A CA 1
ATOM 729 C C . GLY A 1 94 ? -3.890 13.976 5.801 1.00 69.00 94 GLY A C 1
ATOM 730 O O . GLY A 1 94 ? -4.017 15.185 5.970 1.00 69.00 94 GLY A O 1
ATOM 731 N N . PHE A 1 95 ? -2.909 13.460 5.061 1.00 78.38 95 PHE A N 1
ATOM 732 C CA . PHE A 1 95 ? -1.930 14.272 4.325 1.00 78.38 95 PHE A CA 1
ATOM 733 C C . PHE A 1 95 ? -2.554 15.132 3.211 1.00 78.38 95 PHE A C 1
ATOM 735 O O . PHE A 1 95 ? -2.031 16.193 2.887 1.00 78.38 95 PHE A O 1
ATOM 742 N N . PHE A 1 96 ? -3.658 14.661 2.630 1.00 77.31 96 PHE A N 1
ATOM 743 C CA . PHE A 1 96 ? -4.453 15.396 1.651 1.00 77.31 96 PHE A CA 1
ATOM 744 C C . PHE A 1 96 ? -5.735 15.906 2.319 1.00 77.31 96 PHE A C 1
ATOM 746 O O . PHE A 1 96 ? -6.323 15.197 3.142 1.00 77.31 96 PHE A O 1
ATOM 753 N N . ASP A 1 97 ? -6.159 17.118 1.956 1.00 69.31 97 ASP A N 1
ATOM 754 C CA . ASP A 1 97 ? -7.424 17.703 2.407 1.00 69.31 97 ASP A CA 1
ATOM 755 C C . ASP A 1 97 ? -8.637 16.926 1.853 1.00 69.31 97 ASP A C 1
ATOM 757 O O . ASP A 1 97 ? -8.528 16.062 0.980 1.00 69.31 97 ASP A O 1
ATOM 761 N N . ASP A 1 98 ? -9.834 17.252 2.344 1.00 61.75 98 ASP A N 1
ATOM 762 C CA . ASP A 1 98 ? -11.082 16.636 1.890 1.00 61.75 98 ASP A CA 1
ATOM 763 C C . ASP A 1 98 ? -11.246 16.699 0.366 1.00 61.75 98 ASP A C 1
ATOM 765 O O . ASP A 1 98 ? -11.269 17.776 -0.229 1.00 61.75 98 ASP A O 1
ATOM 769 N N . PHE A 1 99 ? -11.435 15.526 -0.250 1.00 61.47 99 PHE A N 1
ATOM 770 C CA . PHE A 1 99 ? -11.533 15.316 -1.703 1.00 61.47 99 PHE A CA 1
ATOM 771 C C . PHE A 1 99 ? -10.251 15.574 -2.508 1.00 61.47 99 PHE A C 1
ATOM 773 O O . PHE A 1 99 ? -10.279 15.380 -3.729 1.00 61.47 99 PHE A O 1
ATOM 780 N N . ASP A 1 100 ? -9.146 15.946 -1.862 1.00 79.62 100 ASP A N 1
ATOM 781 C CA . ASP A 1 100 ? -7.854 16.082 -2.518 1.00 79.62 100 ASP A CA 1
ATOM 782 C C . ASP A 1 100 ? -7.144 14.722 -2.602 1.00 79.62 100 ASP A C 1
ATOM 784 O O . ASP A 1 100 ? -7.210 13.878 -1.707 1.00 79.62 100 ASP A O 1
ATOM 788 N N . VAL A 1 101 ? -6.520 14.475 -3.746 1.00 90.19 101 VAL A N 1
ATOM 789 C CA . VAL A 1 101 ? -5.790 13.244 -4.066 1.00 90.19 101 VAL A CA 1
ATOM 790 C C . VAL A 1 101 ? -4.577 13.620 -4.908 1.00 90.19 101 VAL A C 1
ATOM 792 O O . VAL A 1 101 ? -4.640 14.606 -5.648 1.00 90.19 101 VAL A O 1
ATOM 795 N N . PRO A 1 102 ? -3.484 12.841 -4.862 1.00 94.06 102 PRO A N 1
ATOM 796 C CA . PRO A 1 102 ? -2.271 13.185 -5.592 1.00 94.06 102 PRO A CA 1
ATOM 797 C C . PRO A 1 102 ? -2.541 13.324 -7.093 1.00 94.06 102 PRO A C 1
ATOM 799 O O . PRO A 1 102 ? -3.230 12.505 -7.710 1.00 94.06 102 PRO A O 1
ATOM 802 N N . ASN A 1 103 ? -1.975 14.370 -7.691 1.00 93.69 103 ASN A N 1
ATOM 803 C CA . ASN A 1 103 ? -2.112 14.665 -9.114 1.00 93.69 103 ASN A CA 1
ATOM 804 C C . ASN A 1 103 ? -0.844 14.326 -9.902 1.00 93.69 103 ASN A C 1
ATOM 806 O O . ASN A 1 103 ? -0.923 14.127 -11.117 1.00 93.69 103 ASN A O 1
ATOM 810 N N . THR A 1 104 ? 0.296 14.246 -9.221 1.00 96.62 104 THR A N 1
ATOM 811 C CA . THR A 1 104 ? 1.625 14.020 -9.790 1.00 96.62 104 THR A CA 1
ATOM 812 C C . THR A 1 104 ? 2.359 12.885 -9.071 1.00 96.62 104 THR A C 1
ATOM 814 O O . THR A 1 104 ? 1.934 12.426 -8.010 1.00 96.62 104 THR A O 1
ATOM 817 N N . VAL A 1 105 ? 3.456 12.397 -9.661 1.00 97.31 105 VAL A N 1
ATOM 818 C CA . VAL A 1 105 ? 4.323 11.405 -8.998 1.00 97.31 105 VAL A CA 1
ATOM 819 C C . VAL A 1 105 ? 4.984 12.030 -7.774 1.00 97.31 105 VAL A C 1
ATOM 821 O O . VAL A 1 105 ? 5.067 11.385 -6.734 1.00 97.31 105 VAL A O 1
ATOM 824 N N . GLU A 1 106 ? 5.356 13.300 -7.871 1.00 96.94 106 GLU A N 1
ATOM 825 C CA . GLU A 1 106 ? 5.953 14.084 -6.800 1.00 96.94 106 GLU A CA 1
ATOM 826 C C . GLU A 1 106 ? 5.018 14.184 -5.581 1.00 96.94 106 GLU A C 1
ATOM 828 O O . GLU A 1 106 ? 5.476 14.026 -4.451 1.00 96.94 106 GLU A O 1
ATOM 833 N N . ASP A 1 107 ? 3.703 14.343 -5.788 1.00 95.94 107 ASP A N 1
ATOM 834 C CA . ASP A 1 107 ? 2.716 14.323 -4.694 1.00 95.94 107 ASP A CA 1
ATOM 835 C C . ASP A 1 107 ? 2.692 12.964 -3.975 1.00 95.94 107 ASP A C 1
ATOM 837 O O . ASP A 1 107 ? 2.575 12.891 -2.750 1.00 95.94 107 ASP A O 1
ATOM 841 N N . VAL A 1 108 ? 2.810 11.866 -4.732 1.00 97.00 108 VAL A N 1
ATOM 842 C CA . VAL A 1 108 ? 2.857 10.510 -4.165 1.00 97.00 108 VAL A CA 1
ATOM 843 C C . VAL A 1 108 ? 4.148 10.301 -3.379 1.00 97.00 108 VAL A C 1
ATOM 845 O O . VAL A 1 108 ? 4.119 9.735 -2.288 1.00 97.00 108 VAL A O 1
ATOM 848 N N . GLU A 1 109 ? 5.281 10.752 -3.910 1.00 96.38 109 GLU A N 1
ATOM 849 C CA . GLU A 1 109 ? 6.573 10.675 -3.228 1.00 96.38 109 GLU A CA 1
ATOM 850 C C . GLU A 1 109 ? 6.576 11.502 -1.935 1.00 96.38 109 GLU A C 1
ATOM 852 O O . GLU A 1 109 ? 7.056 11.020 -0.904 1.00 96.38 109 GLU A O 1
ATOM 857 N N . ALA A 1 110 ? 5.967 12.693 -1.951 1.00 95.56 110 ALA A N 1
ATOM 858 C CA . ALA A 1 110 ? 5.770 13.521 -0.765 1.00 95.56 110 ALA A CA 1
ATOM 859 C C . ALA A 1 110 ? 4.892 12.811 0.278 1.00 95.56 110 ALA A C 1
ATOM 861 O O . ALA A 1 110 ? 5.281 12.706 1.443 1.00 95.56 110 ALA A O 1
ATOM 862 N N . PHE A 1 111 ? 3.763 12.224 -0.136 1.00 95.31 111 PHE A N 1
ATOM 863 C CA . PHE A 1 111 ? 2.918 11.418 0.749 1.00 95.31 111 PHE A CA 1
ATOM 864 C C . PHE A 1 111 ? 3.684 10.237 1.367 1.00 95.31 111 PHE A C 1
ATOM 866 O O . PHE A 1 111 ? 3.612 10.002 2.574 1.00 95.31 111 PHE A O 1
ATOM 873 N N . LEU A 1 112 ? 4.456 9.496 0.569 1.00 95.44 112 LEU A N 1
ATOM 874 C CA . LEU A 1 112 ? 5.256 8.375 1.064 1.00 95.44 112 LEU A CA 1
ATOM 875 C C . LEU A 1 112 ? 6.291 8.834 2.098 1.00 95.44 112 LEU A C 1
ATOM 877 O O . LEU A 1 112 ? 6.458 8.188 3.138 1.00 95.44 112 LEU A O 1
ATOM 881 N N . ALA A 1 113 ? 6.968 9.954 1.847 1.00 93.62 113 ALA A N 1
ATOM 882 C CA . ALA A 1 113 ? 7.974 10.502 2.747 1.00 93.62 113 ALA A CA 1
ATOM 883 C C . ALA A 1 113 ? 7.357 11.027 4.055 1.00 93.62 113 ALA A C 1
ATOM 885 O O . ALA A 1 113 ? 7.805 10.649 5.146 1.00 93.62 113 ALA A O 1
ATOM 886 N N . GLU A 1 114 ? 6.304 11.834 3.952 1.00 91.50 114 GLU A N 1
ATOM 887 C CA . GLU A 1 114 ? 5.824 12.701 5.032 1.00 91.50 114 GLU A CA 1
ATOM 888 C C . GLU A 1 114 ? 4.444 12.303 5.568 1.00 91.50 114 GLU A C 1
ATOM 890 O O . GLU A 1 114 ? 4.237 12.340 6.779 1.00 91.50 114 GLU A O 1
ATOM 895 N N . GLY A 1 115 ? 3.532 11.854 4.703 1.00 90.75 115 GLY A N 1
ATOM 896 C CA . GLY A 1 115 ? 2.163 11.474 5.070 1.00 90.75 115 GLY A CA 1
ATOM 897 C C . GLY A 1 115 ? 2.022 10.072 5.662 1.00 90.75 115 GLY A C 1
ATOM 898 O O . GLY A 1 115 ? 1.171 9.837 6.511 1.00 90.75 115 GLY A O 1
ATOM 899 N N . MET A 1 116 ? 2.875 9.127 5.261 1.00 91.88 116 MET A N 1
ATOM 900 C CA . MET A 1 116 ? 2.767 7.739 5.718 1.00 91.88 116 MET A CA 1
ATOM 901 C C . MET A 1 116 ? 3.040 7.577 7.228 1.00 91.88 116 MET A C 1
ATOM 903 O O . MET A 1 116 ? 4.095 8.034 7.705 1.00 91.88 116 MET A O 1
ATOM 907 N N . PRO A 1 117 ? 2.197 6.814 7.960 1.00 90.62 117 PRO A N 1
ATOM 908 C CA . PRO A 1 117 ? 2.399 6.528 9.375 1.00 90.62 117 PRO A CA 1
ATOM 909 C C . PRO A 1 117 ? 3.755 5.877 9.678 1.00 90.62 117 PRO A C 1
ATOM 911 O O . PRO A 1 117 ? 4.355 5.165 8.868 1.00 90.62 117 PRO A O 1
ATOM 914 N N . SER A 1 118 ? 4.245 6.077 10.903 1.00 91.38 118 SER A N 1
ATOM 915 C CA . SER A 1 118 ? 5.441 5.377 11.387 1.00 91.38 118 SER A CA 1
ATOM 916 C C . SER A 1 118 ? 5.209 3.866 11.464 1.00 91.38 118 SER A C 1
ATOM 918 O O . SER A 1 118 ? 4.159 3.435 11.927 1.00 91.38 118 SER A O 1
ATOM 920 N N . GLY A 1 119 ? 6.222 3.060 11.136 1.00 92.38 119 GLY A N 1
ATOM 921 C CA . GLY A 1 119 ? 6.110 1.593 11.128 1.00 92.38 119 GLY A CA 1
ATOM 922 C C . GLY A 1 119 ? 5.778 0.998 9.758 1.00 92.38 119 GLY A C 1
ATOM 923 O O . GLY A 1 119 ? 5.482 -0.189 9.673 1.00 92.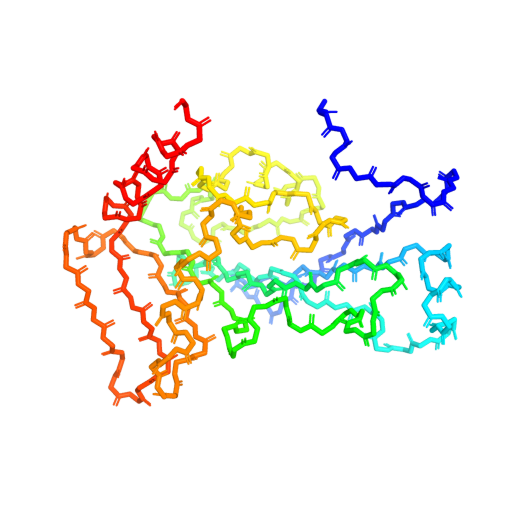38 119 GLY A O 1
ATOM 924 N N . PHE A 1 120 ? 5.853 1.804 8.699 1.00 94.50 120 PHE A N 1
ATOM 925 C CA . PHE A 1 120 ? 5.680 1.369 7.318 1.00 94.50 120 PHE A CA 1
ATOM 926 C C . PHE A 1 120 ? 6.983 1.476 6.526 1.00 94.50 120 PHE A C 1
ATOM 928 O O . PHE A 1 120 ? 7.771 2.406 6.707 1.00 94.50 120 PHE A O 1
ATOM 935 N N . THR A 1 121 ? 7.169 0.541 5.598 1.00 94.25 121 THR A N 1
ATOM 936 C CA . THR A 1 121 ? 8.144 0.658 4.514 1.00 94.25 121 THR A CA 1
ATOM 937 C C . THR A 1 121 ? 7.601 1.670 3.507 1.00 94.25 121 THR A C 1
ATOM 939 O O . THR A 1 121 ? 6.528 1.464 2.946 1.00 94.25 121 THR A O 1
ATOM 942 N N . LYS A 1 122 ? 8.329 2.768 3.289 1.00 94.56 122 LYS A N 1
ATOM 943 C CA . LYS A 1 122 ? 7.873 3.914 2.477 1.00 94.56 122 LYS A CA 1
ATOM 944 C C . LYS A 1 122 ? 8.422 3.928 1.050 1.00 94.56 122 LYS A C 1
ATOM 946 O O . LYS A 1 122 ? 7.923 4.661 0.211 1.00 94.56 122 LYS A O 1
ATOM 951 N N . ASP A 1 123 ? 9.453 3.136 0.775 1.00 94.81 123 ASP A N 1
ATOM 952 C CA . ASP A 1 123 ? 10.100 3.100 -0.535 1.00 94.81 123 ASP A CA 1
ATOM 953 C C . ASP A 1 123 ? 9.409 2.060 -1.447 1.00 94.81 123 ASP A C 1
ATOM 955 O O . ASP A 1 123 ? 9.373 0.869 -1.100 1.00 94.81 123 ASP A O 1
ATOM 959 N N . PRO A 1 124 ? 8.864 2.477 -2.610 1.00 95.44 124 PRO A N 1
ATOM 960 C CA . PRO A 1 124 ? 8.208 1.589 -3.570 1.00 95.44 124 PRO A CA 1
ATOM 961 C C . PRO A 1 124 ? 9.095 0.449 -4.070 1.00 95.44 124 PRO A C 1
ATOM 963 O O . PRO A 1 124 ? 8.595 -0.639 -4.349 1.00 95.44 124 PRO A O 1
ATOM 966 N N . ASN A 1 125 ? 10.415 0.647 -4.122 1.00 94.75 125 ASN A N 1
ATOM 967 C CA . ASN A 1 125 ? 11.366 -0.387 -4.532 1.00 94.75 125 ASN A CA 1
ATOM 968 C C . ASN A 1 125 ? 11.466 -1.526 -3.526 1.00 94.75 125 ASN A C 1
ATOM 970 O O . ASN A 1 125 ? 11.945 -2.606 -3.873 1.00 94.75 125 ASN A O 1
ATOM 974 N N . TYR A 1 126 ? 10.983 -1.319 -2.307 1.00 93.38 126 TYR A N 1
ATOM 975 C CA . TYR A 1 126 ? 10.817 -2.366 -1.311 1.00 93.38 126 TYR A CA 1
ATOM 976 C C . TYR A 1 126 ? 9.356 -2.771 -1.156 1.00 93.38 126 TYR A C 1
ATOM 978 O O . TYR A 1 126 ? 9.047 -3.492 -0.219 1.00 93.38 126 TYR A O 1
ATOM 986 N N . GLY A 1 127 ? 8.462 -2.342 -2.052 1.00 94.38 127 GLY A N 1
ATOM 987 C CA . GLY A 1 127 ? 7.110 -2.874 -2.194 1.00 94.38 127 GLY A CA 1
ATOM 988 C C . GLY A 1 127 ? 6.115 -2.456 -1.116 1.00 94.38 127 GLY A C 1
ATOM 989 O O . GLY A 1 127 ? 5.076 -3.097 -0.984 1.00 94.38 127 GLY A O 1
ATOM 990 N N . LEU A 1 128 ? 6.428 -1.401 -0.356 1.00 95.75 128 LEU A N 1
ATOM 991 C CA . LEU A 1 128 ? 5.588 -0.826 0.703 1.00 95.75 128 LEU A CA 1
ATOM 992 C C . LEU A 1 128 ? 5.132 -1.847 1.770 1.00 95.75 128 LEU A C 1
ATOM 994 O O . LEU A 1 128 ? 5.676 -2.947 1.878 1.00 95.75 128 LEU A O 1
ATOM 998 N N . GLY A 1 129 ? 4.168 -1.471 2.609 1.00 94.75 129 GLY A N 1
ATOM 999 C CA . GLY A 1 129 ? 3.616 -2.320 3.669 1.00 94.75 129 GLY A CA 1
ATOM 1000 C C . GLY A 1 129 ? 4.254 -2.074 5.031 1.00 94.75 129 GLY A C 1
ATOM 1001 O O . GLY A 1 129 ? 4.880 -1.037 5.254 1.00 94.75 129 GLY A O 1
ATOM 1002 N N . LEU A 1 130 ? 4.079 -3.014 5.957 1.00 93.50 130 LEU A N 1
ATOM 1003 C CA . LEU A 1 130 ? 4.605 -2.866 7.312 1.00 93.50 130 LEU A CA 1
ATOM 1004 C C . LEU A 1 130 ? 6.131 -3.011 7.338 1.00 93.50 130 LEU A C 1
ATOM 1006 O O . LEU A 1 130 ? 6.732 -3.735 6.541 1.00 93.50 130 LEU A O 1
ATOM 1010 N N . ASP A 1 131 ? 6.770 -2.303 8.266 1.00 90.69 131 ASP A N 1
ATOM 1011 C CA . ASP A 1 131 ? 8.165 -2.549 8.625 1.00 90.69 131 ASP A CA 1
ATOM 1012 C C . ASP A 1 131 ? 8.320 -4.020 9.051 1.00 90.69 131 ASP A C 1
ATOM 1014 O O . ASP A 1 131 ? 7.447 -4.587 9.712 1.00 90.69 131 ASP A O 1
ATOM 1018 N N . ARG A 1 132 ? 9.448 -4.645 8.703 1.00 86.25 132 ARG A N 1
ATOM 1019 C CA . ARG A 1 132 ? 9.768 -6.028 9.077 1.00 86.25 132 ARG A CA 1
ATOM 1020 C C . ARG A 1 132 ? 9.639 -6.268 10.583 1.00 86.25 132 ARG A C 1
ATOM 1022 O O . ARG A 1 132 ? 9.230 -7.359 10.983 1.00 86.25 132 ARG A O 1
ATOM 1029 N N . LYS A 1 133 ? 9.936 -5.268 11.417 1.00 88.12 133 LYS A N 1
ATOM 1030 C CA . LYS A 1 133 ? 9.761 -5.354 12.879 1.00 88.12 133 LYS A CA 1
ATOM 1031 C C . LYS A 1 133 ? 8.310 -5.576 13.310 1.00 88.12 133 LYS A C 1
ATOM 1033 O O . LYS A 1 133 ? 8.059 -6.053 14.409 1.00 88.12 133 LYS A O 1
ATOM 1038 N N . LEU A 1 134 ? 7.356 -5.240 12.446 1.00 91.56 134 LEU A N 1
ATOM 1039 C CA . LEU A 1 134 ? 5.922 -5.423 12.658 1.00 91.56 134 LEU A CA 1
ATOM 1040 C C . LEU A 1 134 ? 5.366 -6.656 11.937 1.00 91.56 134 LEU A C 1
ATOM 1042 O O . LEU A 1 134 ? 4.153 -6.831 11.880 1.00 91.56 134 LEU A O 1
ATOM 1046 N N . SER A 1 135 ? 6.231 -7.538 11.422 1.00 88.25 135 SER A N 1
ATOM 1047 C CA . SER A 1 135 ? 5.820 -8.800 10.784 1.00 88.25 135 SER A CA 1
ATOM 1048 C C . SER A 1 135 ? 4.952 -9.676 11.689 1.00 88.25 135 SER A C 1
ATOM 1050 O O . SER A 1 135 ? 4.067 -10.361 11.189 1.00 88.25 135 SER A O 1
ATOM 1052 N N . PHE A 1 136 ? 5.125 -9.601 13.014 1.00 90.38 136 PHE A N 1
ATOM 1053 C CA . PHE A 1 136 ? 4.269 -10.311 13.969 1.00 90.38 136 PHE A CA 1
ATOM 1054 C C . PHE A 1 136 ? 2.784 -9.927 13.852 1.00 90.38 136 PHE A C 1
ATOM 1056 O O . PHE A 1 136 ? 1.938 -10.771 14.122 1.00 90.38 136 PHE A O 1
ATOM 1063 N N . LEU A 1 137 ? 2.454 -8.692 13.440 1.00 92.44 137 LEU A N 1
ATOM 1064 C CA . LEU A 1 137 ? 1.064 -8.291 13.200 1.00 92.44 137 LEU A CA 1
ATOM 1065 C C . LEU A 1 137 ? 0.492 -9.056 12.013 1.00 92.44 137 LEU A C 1
ATOM 1067 O O . LEU A 1 137 ? -0.582 -9.628 12.124 1.00 92.44 137 LEU A O 1
ATOM 1071 N N . ILE A 1 138 ? 1.232 -9.115 10.904 1.00 91.88 138 ILE A N 1
ATOM 1072 C CA . ILE A 1 138 ? 0.818 -9.875 9.720 1.00 91.88 138 ILE A CA 1
ATOM 1073 C C . ILE A 1 138 ? 0.658 -11.354 10.063 1.00 91.88 138 ILE A C 1
ATOM 1075 O O . ILE A 1 138 ? -0.367 -11.935 9.731 1.00 91.88 138 ILE A O 1
ATOM 1079 N N . HIS A 1 139 ? 1.623 -11.938 10.778 1.00 91.19 139 HIS A N 1
ATOM 1080 C CA . HIS A 1 139 ? 1.547 -13.334 11.206 1.00 91.19 139 HIS A CA 1
ATOM 1081 C C . HIS A 1 139 ? 0.363 -13.600 12.138 1.00 91.19 139 HIS A C 1
ATOM 1083 O O . HIS A 1 139 ? -0.301 -14.612 12.000 1.00 91.19 139 HIS A O 1
ATOM 1089 N N . ALA A 1 140 ? 0.055 -12.701 13.073 1.00 92.75 140 ALA A N 1
ATOM 1090 C CA . ALA A 1 140 ? -1.110 -12.879 13.935 1.00 92.75 140 ALA A CA 1
ATOM 1091 C C . ALA A 1 140 ? -2.426 -12.812 13.143 1.00 92.75 140 ALA A C 1
ATOM 1093 O O . ALA A 1 140 ? -3.349 -13.573 13.419 1.00 92.75 140 ALA A O 1
ATOM 1094 N N . LEU A 1 141 ? -2.510 -11.917 12.156 1.00 93.62 141 LEU A N 1
ATOM 1095 C CA . LEU A 1 141 ? -3.695 -11.777 11.311 1.00 93.62 141 LEU A CA 1
ATOM 1096 C C . LEU A 1 141 ? -3.855 -12.939 10.327 1.00 93.62 141 LEU A C 1
ATOM 1098 O O . LEU A 1 141 ? -4.987 -13.315 10.045 1.00 93.62 141 LEU A O 1
ATOM 1102 N N . SER A 1 142 ? -2.758 -13.534 9.847 1.00 92.00 142 SER A N 1
ATOM 1103 C CA . SER A 1 142 ? -2.809 -14.687 8.939 1.00 92.00 142 SER A CA 1
ATOM 1104 C C . SER A 1 142 ? -3.405 -15.942 9.578 1.00 92.00 142 SER A C 1
ATOM 1106 O O . SER A 1 142 ? -3.908 -16.800 8.861 1.00 92.00 142 SER A O 1
ATOM 1108 N N . GLU A 1 143 ? -3.379 -16.045 10.910 1.00 93.00 143 GLU A N 1
ATOM 1109 C CA . GLU A 1 143 ? -4.014 -17.146 11.649 1.00 93.00 143 GLU A CA 1
ATOM 1110 C C . GLU A 1 143 ? -5.541 -16.995 11.759 1.00 93.00 143 GLU A C 1
ATOM 1112 O O . GLU A 1 143 ? -6.230 -17.926 12.181 1.00 93.00 143 GLU A O 1
ATOM 1117 N N . VAL A 1 144 ? -6.093 -15.828 11.406 1.00 92.44 144 VAL A N 1
ATOM 1118 C CA . VAL A 1 144 ? -7.538 -15.583 11.414 1.00 92.44 144 VAL A CA 1
ATOM 1119 C C . VAL A 1 144 ? -8.091 -15.845 10.016 1.00 92.44 144 VAL A C 1
ATOM 1121 O O . VAL A 1 144 ? -7.861 -15.076 9.083 1.00 92.44 144 VAL A O 1
ATOM 1124 N N . GLU A 1 145 ? -8.843 -16.937 9.876 1.00 93.06 145 GLU A N 1
ATOM 1125 C CA . GLU A 1 145 ? -9.423 -17.346 8.596 1.00 93.06 145 GLU A CA 1
ATOM 1126 C C . GLU A 1 145 ? -10.290 -16.234 7.981 1.00 93.06 145 GLU A C 1
ATOM 1128 O O . GLU A 1 145 ? -11.145 -15.645 8.643 1.00 93.06 145 GLU A O 1
ATOM 1133 N N . GLY A 1 146 ? -10.067 -15.965 6.693 1.00 95.44 146 GLY A N 1
ATOM 1134 C CA . GLY A 1 146 ? -10.837 -15.002 5.905 1.00 95.44 146 GLY A CA 1
ATOM 1135 C C . GLY A 1 146 ? -10.276 -13.581 5.884 1.00 95.44 146 GLY A C 1
ATOM 1136 O O . GLY A 1 146 ? -10.611 -12.834 4.965 1.00 95.44 146 GLY A O 1
ATOM 1137 N N . ILE A 1 147 ? -9.388 -13.209 6.813 1.00 97.56 147 ILE A N 1
ATOM 1138 C CA . ILE A 1 147 ? -8.826 -11.855 6.850 1.00 97.56 147 ILE A CA 1
ATOM 1139 C C . ILE A 1 147 ? -7.841 -11.658 5.697 1.00 97.56 147 ILE A C 1
ATOM 1141 O O . ILE A 1 147 ? -6.840 -12.361 5.576 1.00 97.56 147 ILE A O 1
ATOM 1145 N N . THR A 1 148 ? -8.105 -10.642 4.879 1.00 97.75 148 THR A N 1
ATOM 1146 C CA . THR A 1 148 ? -7.260 -10.248 3.742 1.00 97.75 148 THR A CA 1
ATOM 1147 C C . THR A 1 148 ? -6.801 -8.795 3.816 1.00 97.75 148 THR A C 1
ATOM 1149 O O . THR A 1 148 ? -5.915 -8.390 3.061 1.00 97.75 148 THR A O 1
ATOM 1152 N N . THR A 1 149 ? -7.391 -7.999 4.712 1.00 98.12 149 THR A N 1
ATOM 1153 C CA . THR A 1 149 ? -7.126 -6.563 4.822 1.00 98.12 149 THR A CA 1
ATOM 1154 C C . THR A 1 149 ? -6.936 -6.155 6.276 1.00 98.12 149 THR A C 1
ATOM 1156 O O . THR A 1 149 ? -7.787 -6.425 7.122 1.00 98.12 149 THR A O 1
ATOM 1159 N N . LEU A 1 150 ? -5.848 -5.441 6.558 1.00 97.56 150 LEU A N 1
ATOM 1160 C CA . LEU A 1 150 ? -5.681 -4.696 7.806 1.00 97.56 150 LEU A CA 1
ATOM 1161 C C . LEU A 1 150 ? -6.178 -3.265 7.599 1.00 97.56 150 LEU A C 1
ATOM 1163 O O . LEU A 1 150 ? -5.722 -2.595 6.681 1.00 97.56 150 LEU A O 1
ATOM 1167 N N . ARG A 1 151 ? -7.054 -2.761 8.463 1.00 97.31 151 ARG A N 1
ATOM 1168 C CA . ARG A 1 151 ? -7.472 -1.357 8.469 1.00 97.31 151 ARG A CA 1
ATOM 1169 C C . ARG A 1 151 ? -6.989 -0.644 9.722 1.00 97.31 151 ARG A C 1
ATOM 1171 O O . ARG A 1 151 ? -7.224 -1.111 10.835 1.00 97.31 151 ARG A O 1
ATOM 1178 N N . LEU A 1 152 ? -6.351 0.504 9.523 1.00 95.56 152 LEU A N 1
ATOM 1179 C CA . LEU A 1 152 ? -6.034 1.463 10.573 1.00 95.56 152 LEU A CA 1
ATOM 1180 C C . LEU A 1 152 ? -7.001 2.641 10.478 1.00 95.56 152 LEU A C 1
ATOM 1182 O O . LEU A 1 152 ? -7.171 3.207 9.400 1.00 95.56 152 LEU A O 1
ATOM 1186 N N . SER A 1 153 ? -7.642 2.992 11.590 1.00 93.31 153 SER A N 1
ATOM 1187 C CA . SER A 1 153 ? -8.609 4.093 11.639 1.00 93.31 153 SER A CA 1
ATOM 1188 C C . SER A 1 153 ? -8.506 4.905 12.931 1.00 93.31 153 SER A C 1
ATOM 1190 O O . SER A 1 153 ? -7.974 4.441 13.946 1.00 93.31 153 SER A O 1
ATOM 1192 N N . ASN A 1 154 ? -9.017 6.139 12.895 1.00 87.94 154 ASN A N 1
ATOM 1193 C CA . ASN A 1 154 ? -9.223 6.967 14.092 1.00 87.94 154 ASN A CA 1
ATOM 1194 C C . ASN A 1 154 ? -10.538 6.646 14.822 1.00 87.94 154 ASN A C 1
ATOM 1196 O O . ASN A 1 154 ? -10.705 7.040 15.973 1.00 87.94 154 ASN A O 1
ATOM 1200 N N . GLU A 1 155 ? -11.448 5.896 14.190 1.00 84.44 155 GLU A N 1
ATOM 1201 C CA . GLU A 1 155 ? -12.719 5.470 14.795 1.00 84.44 155 GLU A CA 1
ATOM 1202 C C . GLU A 1 155 ? -12.506 4.530 15.993 1.00 84.44 155 GLU A C 1
ATOM 1204 O O . GLU A 1 155 ? -13.386 4.363 16.840 1.00 84.44 155 GLU A O 1
ATOM 1209 N N . ARG A 1 156 ? -11.316 3.922 16.077 1.00 84.44 156 ARG A N 1
ATOM 1210 C CA . ARG A 1 156 ? -10.915 2.988 17.128 1.00 84.44 156 ARG A CA 1
ATOM 1211 C C . ARG A 1 156 ? -9.726 3.507 17.917 1.00 84.44 156 ARG A C 1
ATOM 1213 O O . ARG A 1 156 ? -8.844 4.189 17.400 1.00 84.44 156 ARG A O 1
ATOM 1220 N N . THR A 1 157 ? -9.666 3.127 19.191 1.00 83.12 157 THR A N 1
ATOM 1221 C CA . THR A 1 157 ? -8.579 3.542 20.093 1.00 83.12 157 THR A CA 1
ATOM 1222 C C . THR A 1 157 ? -7.709 2.358 20.501 1.00 83.12 157 THR A C 1
ATOM 1224 O O . THR A 1 157 ? -6.623 2.175 19.949 1.00 83.12 157 THR A O 1
ATOM 1227 N N . LEU A 1 158 ? -8.174 1.554 21.457 1.00 81.38 158 LEU A N 1
ATOM 1228 C CA . LEU A 1 158 ? -7.457 0.404 22.024 1.00 81.38 158 LEU A CA 1
ATOM 1229 C C . LEU A 1 158 ? -8.158 -0.937 21.773 1.00 81.38 158 LEU A C 1
ATOM 1231 O O . LEU A 1 158 ? -7.726 -1.960 22.298 1.00 81.38 158 LEU A O 1
ATOM 1235 N N . ASP A 1 159 ? -9.227 -0.935 20.984 1.00 87.25 159 ASP A N 1
ATOM 1236 C CA . ASP A 1 159 ? -9.991 -2.117 20.614 1.00 87.25 159 ASP A CA 1
ATOM 1237 C C . ASP A 1 159 ? -9.817 -2.470 19.127 1.00 87.25 159 ASP A C 1
ATOM 1239 O O . ASP A 1 159 ? -9.128 -1.783 18.364 1.00 87.25 159 ASP A O 1
ATOM 1243 N N . VAL A 1 160 ? -10.416 -3.596 18.739 1.00 93.12 160 VAL A N 1
ATOM 1244 C CA . VAL A 1 160 ? -10.346 -4.165 17.391 1.00 93.12 160 VAL A CA 1
ATOM 1245 C C . VAL A 1 160 ? -11.729 -4.620 16.946 1.00 93.12 160 VAL A C 1
ATOM 1247 O O . VAL A 1 160 ? -12.589 -4.917 17.779 1.00 93.12 160 VAL A O 1
ATOM 1250 N N . ALA A 1 161 ? -11.944 -4.707 15.639 1.00 94.19 161 ALA A N 1
ATOM 1251 C CA . ALA A 1 161 ? -13.130 -5.334 15.074 1.00 94.19 161 ALA A CA 1
ATOM 1252 C C . ALA A 1 161 ? -12.811 -6.102 13.801 1.00 94.19 161 ALA A C 1
ATOM 1254 O O . ALA A 1 161 ? -11.796 -5.874 13.151 1.00 94.19 161 ALA A O 1
ATOM 1255 N N . VAL A 1 162 ? -13.728 -6.994 13.445 1.00 95.38 162 VAL A N 1
ATOM 1256 C CA . VAL A 1 162 ? -13.738 -7.670 12.155 1.00 95.38 162 VAL A CA 1
ATOM 1257 C C . VAL A 1 162 ? -14.987 -7.223 11.402 1.00 95.38 162 VAL A C 1
ATOM 1259 O O . VAL A 1 162 ? -16.062 -7.094 11.998 1.00 95.38 162 VAL A O 1
ATOM 1262 N N . SER A 1 163 ? -14.851 -6.940 10.107 1.00 94.75 163 SER A N 1
ATOM 1263 C CA . SER A 1 163 ? -15.990 -6.595 9.254 1.00 94.75 163 SER A CA 1
ATOM 1264 C C . SER A 1 163 ? -17.023 -7.726 9.213 1.00 94.75 163 SER A C 1
ATOM 1266 O O . SER A 1 163 ? -16.726 -8.890 9.471 1.00 94.75 163 SER A O 1
ATOM 1268 N N . LYS A 1 164 ? -18.276 -7.400 8.874 1.00 92.12 164 LYS A N 1
ATOM 1269 C CA . LYS A 1 164 ? -19.379 -8.383 8.864 1.00 92.12 164 LYS A CA 1
ATOM 1270 C C . LYS A 1 164 ? -19.144 -9.567 7.922 1.00 92.12 164 LYS A C 1
ATOM 1272 O O . LYS A 1 164 ? -19.681 -10.640 8.165 1.00 92.12 164 LYS A O 1
ATOM 1277 N N . ASP A 1 165 ? -18.405 -9.346 6.842 1.00 94.56 165 ASP A N 1
ATOM 1278 C CA . ASP A 1 165 ? -18.020 -10.354 5.854 1.00 94.56 165 ASP A CA 1
ATOM 1279 C C . ASP A 1 165 ? -16.732 -11.107 6.230 1.00 94.56 165 ASP A C 1
ATOM 1281 O O . ASP A 1 165 ? -16.343 -12.021 5.512 1.00 94.56 165 ASP A O 1
ATOM 1285 N N . GLY A 1 166 ? -16.088 -10.760 7.350 1.00 94.69 166 GLY A N 1
ATOM 1286 C CA . GLY A 1 166 ? -14.926 -11.477 7.870 1.00 94.69 166 GLY A CA 1
ATOM 1287 C C . GLY A 1 166 ? -13.604 -11.171 7.168 1.00 94.69 166 GLY A C 1
ATOM 1288 O O . GLY A 1 166 ? -12.640 -11.884 7.411 1.00 94.69 166 GLY A O 1
ATOM 1289 N N . THR A 1 167 ? -13.538 -10.155 6.302 1.00 97.25 167 THR A N 1
ATOM 1290 C CA . THR A 1 167 ? -12.372 -9.917 5.427 1.00 97.25 167 THR A CA 1
ATOM 1291 C C . THR A 1 167 ? -11.428 -8.823 5.921 1.00 97.25 16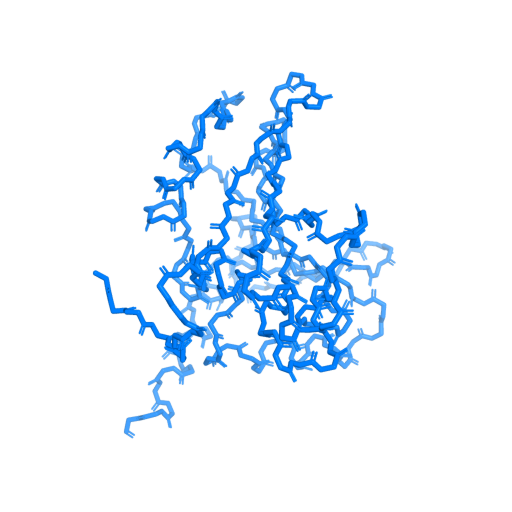7 THR A C 1
ATOM 1293 O O . THR A 1 167 ? -10.241 -8.818 5.580 1.00 97.25 167 THR A O 1
ATOM 1296 N N . ILE A 1 168 ? -11.931 -7.897 6.741 1.00 97.56 168 ILE A N 1
ATOM 1297 C CA . ILE A 1 168 ? -11.184 -6.740 7.233 1.00 97.56 168 ILE A CA 1
ATOM 1298 C C . ILE A 1 168 ? -11.004 -6.871 8.738 1.00 97.56 168 ILE A C 1
ATOM 1300 O O . ILE A 1 168 ? -11.987 -6.917 9.478 1.00 97.56 168 ILE A O 1
ATOM 1304 N N . TYR A 1 169 ? -9.752 -6.859 9.184 1.00 97.31 169 TYR A N 1
ATOM 1305 C CA . TYR A 1 169 ? -9.400 -6.655 10.581 1.00 97.31 169 TYR A CA 1
ATOM 1306 C C . TYR A 1 169 ? -9.082 -5.182 10.808 1.00 97.31 169 TYR A C 1
ATOM 1308 O O . TYR A 1 169 ? -8.151 -4.643 10.213 1.00 97.31 169 TYR A O 1
ATOM 1316 N N . GLU A 1 170 ? -9.834 -4.522 11.677 1.00 96.56 170 GLU A N 1
ATOM 1317 C CA . GLU A 1 170 ? -9.696 -3.100 11.957 1.00 96.56 170 GLU A CA 1
ATOM 1318 C C . GLU A 1 170 ? -9.134 -2.857 13.357 1.00 96.56 170 GLU A C 1
ATOM 1320 O O . GLU A 1 170 ? -9.605 -3.436 14.339 1.00 96.56 170 GLU A O 1
ATOM 1325 N N . MET A 1 171 ? -8.154 -1.959 13.461 1.00 95.44 171 MET A N 1
ATOM 1326 C CA . MET A 1 171 ? -7.606 -1.499 14.732 1.00 95.44 171 MET A CA 1
ATOM 1327 C C . MET A 1 171 ? -7.309 0.001 14.723 1.00 95.44 171 MET A C 1
ATOM 1329 O O . MET A 1 171 ? -7.044 0.601 13.685 1.00 95.44 171 MET A O 1
ATOM 1333 N N . GLY A 1 172 ? -7.303 0.600 15.911 1.00 94.56 172 GLY A N 1
ATOM 1334 C CA . GLY A 1 172 ? -6.979 2.013 16.066 1.00 94.56 172 GLY A CA 1
ATOM 1335 C C . GLY A 1 172 ? -5.502 2.330 15.824 1.00 94.56 172 GLY A C 1
ATOM 1336 O O . GLY A 1 172 ? -4.619 1.558 16.220 1.00 94.56 172 GLY A O 1
ATOM 1337 N N . TYR A 1 173 ? -5.204 3.523 15.298 1.00 93.06 173 TYR A N 1
ATOM 1338 C CA . TYR A 1 173 ? -3.822 4.028 15.209 1.00 93.06 173 TYR A CA 1
ATOM 1339 C C . TYR A 1 173 ? -3.105 4.058 16.570 1.00 93.06 173 TYR A C 1
ATOM 1341 O O . TYR A 1 173 ? -1.890 3.852 16.647 1.00 93.06 173 TYR A O 1
ATOM 1349 N N . THR A 1 174 ? -3.847 4.271 17.662 1.00 92.81 174 THR A N 1
ATOM 1350 C CA . THR A 1 174 ? -3.295 4.284 19.028 1.00 92.81 174 THR A CA 1
ATOM 1351 C C . THR A 1 174 ? -2.788 2.901 19.447 1.00 92.81 174 THR A C 1
ATOM 1353 O O . THR A 1 174 ? -1.665 2.780 19.958 1.00 92.81 174 THR A O 1
ATOM 1356 N N . LEU A 1 175 ? -3.574 1.847 19.201 1.00 93.69 175 LEU A N 1
ATOM 1357 C CA . LEU A 1 175 ? -3.165 0.466 19.450 1.00 93.69 175 LEU A CA 1
ATOM 1358 C C . LEU A 1 175 ? -1.979 0.078 18.563 1.00 93.69 175 LEU A C 1
ATOM 1360 O O . LEU A 1 175 ? -0.962 -0.385 19.080 1.00 93.69 175 LEU A O 1
ATOM 1364 N N . PHE A 1 176 ? -2.057 0.357 17.258 1.00 94.25 176 PHE A N 1
ATOM 1365 C CA . PHE A 1 176 ? -0.960 0.104 16.321 1.00 94.25 176 PHE A CA 1
ATOM 1366 C C . PHE A 1 176 ? 0.345 0.783 16.767 1.00 94.25 176 PHE A C 1
ATOM 1368 O O . PHE A 1 176 ? 1.403 0.153 16.835 1.00 94.25 176 PHE A O 1
ATOM 1375 N N . GLY A 1 177 ? 0.277 2.057 17.164 1.00 92.81 177 GLY A N 1
ATOM 1376 C CA . GLY A 1 177 ? 1.428 2.799 17.672 1.00 92.81 177 GLY A CA 1
ATOM 1377 C C . GLY A 1 177 ? 2.013 2.218 18.964 1.00 92.81 177 GLY A C 1
ATOM 1378 O O . GLY A 1 177 ? 3.226 2.298 19.168 1.00 92.81 177 GLY A O 1
ATOM 1379 N N . THR A 1 178 ? 1.183 1.619 19.820 1.00 91.69 178 THR A N 1
ATOM 1380 C CA . THR A 1 178 ? 1.626 0.938 21.048 1.00 91.69 178 THR A CA 1
ATOM 1381 C C . THR A 1 178 ? 2.355 -0.359 20.718 1.00 91.69 178 THR A C 1
ATOM 1383 O O . THR A 1 178 ? 3.514 -0.506 21.105 1.00 91.69 178 THR A O 1
ATOM 1386 N N . LEU A 1 179 ? 1.748 -1.213 19.887 1.00 91.62 179 LEU A N 1
ATOM 1387 C CA . LEU A 1 179 ? 2.357 -2.455 19.398 1.00 91.62 179 LEU A CA 1
ATOM 1388 C C . LEU A 1 179 ? 3.698 -2.185 18.705 1.00 91.62 179 LEU A C 1
ATOM 1390 O O . LEU A 1 179 ? 4.684 -2.874 18.958 1.00 91.62 179 LEU A O 1
ATOM 1394 N N . ARG A 1 180 ? 3.780 -1.115 17.905 1.00 92.44 180 ARG A N 1
ATOM 1395 C CA . ARG A 1 180 ? 5.027 -0.690 17.260 1.00 92.44 180 ARG A CA 1
ATOM 1396 C C . ARG A 1 180 ? 6.117 -0.300 18.255 1.00 92.44 180 ARG A C 1
ATOM 1398 O O . ARG A 1 180 ? 7.286 -0.615 18.034 1.00 92.44 180 ARG A O 1
ATOM 1405 N N . ARG A 1 181 ? 5.785 0.442 19.314 1.00 89.31 181 ARG A N 1
ATOM 1406 C CA . ARG A 1 181 ? 6.776 0.849 20.324 1.00 89.31 181 ARG A CA 1
ATOM 1407 C C . ARG A 1 181 ? 7.282 -0.348 21.117 1.00 89.31 181 ARG A C 1
ATOM 1409 O O . ARG A 1 181 ? 8.482 -0.421 21.356 1.00 89.31 181 ARG A O 1
ATOM 1416 N N . ASP A 1 182 ? 6.398 -1.273 21.471 1.00 85.31 182 ASP A N 1
ATOM 1417 C CA . ASP A 1 182 ? 6.775 -2.464 22.229 1.00 85.31 182 ASP A CA 1
ATOM 1418 C C . ASP A 1 182 ? 7.599 -3.441 21.388 1.00 85.31 182 ASP A C 1
ATOM 1420 O O . ASP A 1 182 ? 8.611 -3.935 21.871 1.00 85.31 182 ASP A O 1
ATOM 1424 N N . ALA A 1 183 ? 7.282 -3.615 20.103 1.00 82.06 183 ALA A N 1
ATOM 1425 C CA . ALA A 1 183 ? 8.117 -4.390 19.182 1.00 82.06 183 ALA A CA 1
ATOM 1426 C C . ALA A 1 183 ? 9.566 -3.876 19.124 1.00 82.06 183 ALA A C 1
ATOM 1428 O O . ALA A 1 183 ? 10.510 -4.657 19.116 1.00 82.06 183 ALA A O 1
ATOM 1429 N N . ASN A 1 184 ? 9.757 -2.553 19.168 1.00 67.44 184 ASN A N 1
ATOM 1430 C CA . ASN A 1 184 ? 11.090 -1.948 19.188 1.00 67.44 184 ASN A CA 1
ATOM 1431 C C 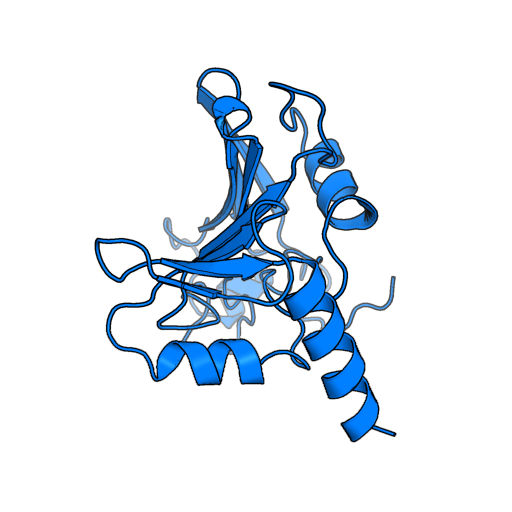. ASN A 1 184 ? 11.847 -2.140 20.515 1.00 67.44 184 ASN A C 1
ATOM 1433 O O . ASN A 1 184 ? 13.049 -1.890 20.548 1.00 67.44 184 ASN A O 1
ATOM 1437 N N . ARG A 1 185 ? 11.182 -2.559 21.601 1.00 62.28 185 ARG A N 1
ATOM 1438 C CA . ARG A 1 185 ? 11.830 -2.820 22.899 1.00 62.28 185 ARG A CA 1
ATOM 1439 C C . ARG A 1 185 ? 12.485 -4.195 22.980 1.00 62.28 185 ARG A C 1
ATOM 1441 O O . ARG A 1 185 ? 13.351 -4.376 23.824 1.00 62.28 185 ARG A O 1
ATOM 1448 N N . PHE A 1 186 ? 12.095 -5.141 22.127 1.00 53.34 186 PHE A N 1
ATOM 1449 C CA . PHE A 1 186 ? 12.663 -6.494 22.117 1.00 53.34 186 PHE A CA 1
ATOM 1450 C C . PHE A 1 186 ? 13.969 -6.610 21.310 1.00 53.34 186 PHE A C 1
ATOM 1452 O O . PHE A 1 186 ? 14.613 -7.653 21.356 1.00 53.34 186 PHE A O 1
ATOM 1459 N N . ASP A 1 187 ? 14.372 -5.537 20.621 1.00 48.84 187 ASP A N 1
ATOM 1460 C CA . ASP A 1 187 ? 15.626 -5.430 19.858 1.00 48.84 187 ASP A CA 1
ATOM 1461 C C . ASP A 1 187 ? 16.747 -4.675 20.621 1.00 48.84 187 ASP A C 1
ATOM 1463 O O . ASP A 1 187 ? 17.780 -4.364 20.021 1.00 48.84 187 ASP A O 1
ATOM 1467 N N . ALA A 1 188 ? 16.536 -4.312 21.897 1.00 42.69 188 ALA A N 1
ATOM 1468 C CA . ALA A 1 188 ? 17.447 -3.489 22.709 1.00 42.69 188 ALA A CA 1
ATOM 1469 C C . ALA A 1 188 ? 18.227 -4.294 23.758 1.00 42.69 188 ALA A C 1
ATOM 1471 O O . ALA A 1 188 ? 17.637 -5.222 24.357 1.00 42.69 188 ALA A O 1
#

pLDDT: mean 89.91, std 11.89, range [33.34, 98.62]

Radius of gyration: 16.66 Å; chains: 1; bounding box: 42×35×44 Å

Sequence (188 aa):
MATFGPRFGDDDLGTLSLEKKGPGLVDVYFQPSATRLAIAHRENDPTARVLLLRFDGSKRMTTLFPKNTMPTSAQFLEPKHDPIVAIDLVEENGFFDDFDVPNTVEDVEAFLAEGMPSGFTKDPNYGLGLDRKLSFLIHALSEVEGITTLRLSNERTLDVAVSKDGTIYEMGYTLFGTLRRDANRFDA

Secondary structure (DSSP, 8-state):
----S---STT---EEEEEEEETTEEEEEEE--HHHHHHTT-TT-TT-SEEEEEEETTTTEEEE--B---TTSTTTTSBTBTTB-EEEEE-TT-SS-TT----SHHHHHHIIIIISPTTB---GGGT-SB-GGGHHHHHHHHTSTT--EEEEESS-SS-EEE-TTS-EEEEEHHHHHHHHHHHTTTT-